Protein AF-A0AAW0REZ9-F1 (afdb_monomer_lite)

Sequence (211 aa):
EPSPDELVKTGSGDLLIGERFRQRLYLKGLLLSEDTPQRRASVTNKPLRYGYNFAAGTTNRERQSVAGAYEESATIIDIWSKALVLRPELASELSLMLNSKQHYADVDGATTCIERKTAQVLRSYLWGHSERRMWYYSPEEKRDCPRLNDILYGLGYEGFELSQLYWTILRQHDLLRTADEEQRARFKLADPFAIPDDGFATRVNTLLQAA

Secondary structure (DSSP, 8-state):
---GGGEEEETTEEEE-SGGGTTEEEETTEEEEE-BTTB-SSTTSSPPSSEEEESS--B-TT--B---HHHHHHHHHHHHHHHHHH-GGGHHHHHHHHT-SS--GGGTTHHHH--HHHHHHHHHHHHHS-SS-EEEE-HHHHHH-TTHHHHHHHTTPEEEEPPHHHHHHHHHTT----HHHHHHHHHHHSPPPPPPSSHHHHHHHHHHH--

Organism: NCBI:txid1069075

Radius of gyration: 23.57 Å; chains: 1; bounding box: 60×26×80 Å

Structure (mmCIF, N/CA/C/O backbone):
data_AF-A0AAW0REZ9-F1
#
_entry.id   AF-A0AAW0REZ9-F1
#
loop_
_atom_site.group_PDB
_atom_site.id
_atom_site.type_symbol
_atom_site.label_atom_id
_atom_site.label_alt_id
_atom_site.label_comp_id
_atom_site.label_asym_id
_atom_site.label_entity_id
_atom_site.label_seq_id
_atom_site.pdbx_PDB_ins_code
_atom_site.Cartn_x
_atom_site.Cartn_y
_atom_site.Cartn_z
_atom_site.occupancy
_atom_site.B_iso_or_equiv
_atom_site.auth_seq_id
_atom_site.auth_comp_id
_atom_site.auth_asym_id
_atom_site.auth_atom_id
_atom_site.pdbx_PDB_model_num
ATOM 1 N N . GLU A 1 1 ? -24.253 1.330 15.376 1.00 72.31 1 GLU A N 1
ATOM 2 C CA . GLU A 1 1 ? -23.584 0.405 14.438 1.00 72.31 1 GLU A CA 1
ATOM 3 C C . GLU A 1 1 ? -23.130 1.174 13.195 1.00 72.31 1 GLU A C 1
ATOM 5 O O . GLU A 1 1 ? -23.732 2.213 12.909 1.00 72.31 1 GLU A O 1
ATOM 10 N N . PRO A 1 2 ? -22.035 0.764 12.532 1.00 80.69 2 PRO A N 1
ATOM 11 C CA . PRO A 1 2 ? -21.596 1.350 11.261 1.00 80.69 2 PRO A CA 1
ATOM 12 C C . PRO A 1 2 ? -22.607 1.075 10.138 1.00 80.69 2 PRO A C 1
ATOM 14 O O . PRO A 1 2 ? -23.254 0.026 10.137 1.00 80.69 2 PRO A O 1
ATOM 17 N N . SER A 1 3 ? -22.750 2.005 9.191 1.00 88.56 3 SER A N 1
ATOM 18 C CA . SER A 1 3 ? -23.536 1.749 7.976 1.00 88.56 3 SER A CA 1
ATOM 19 C C . SER A 1 3 ? -22.772 0.814 7.019 1.00 88.56 3 SER A C 1
ATOM 21 O O . SER A 1 3 ? -21.554 0.669 7.156 1.00 88.56 3 SER A O 1
ATOM 23 N N . PRO A 1 4 ? -23.446 0.185 6.034 1.00 84.69 4 PRO A N 1
ATOM 24 C CA . PRO A 1 4 ? -22.782 -0.680 5.054 1.00 84.69 4 PRO A CA 1
ATOM 25 C C . PRO A 1 4 ? -21.651 0.004 4.271 1.00 84.69 4 PRO A C 1
ATOM 27 O O . PRO A 1 4 ? -20.668 -0.645 3.934 1.00 84.69 4 PRO A O 1
ATOM 30 N N . ASP A 1 5 ? -21.747 1.313 4.028 1.00 89.12 5 ASP A N 1
ATOM 31 C CA . ASP A 1 5 ? -20.724 2.057 3.279 1.00 89.12 5 ASP A CA 1
ATOM 32 C C . ASP A 1 5 ? -19.489 2.395 4.128 1.00 89.12 5 ASP A C 1
ATOM 34 O O . ASP A 1 5 ? -18.388 2.563 3.597 1.00 89.12 5 ASP A O 1
ATOM 38 N N . GLU A 1 6 ? -19.663 2.456 5.452 1.00 93.06 6 GLU A N 1
ATOM 39 C CA . GLU A 1 6 ? -18.615 2.746 6.435 1.00 93.06 6 GLU A CA 1
ATOM 40 C C . GLU A 1 6 ? -17.858 1.495 6.904 1.00 93.06 6 GLU A C 1
ATOM 42 O O . GLU A 1 6 ? -16.948 1.615 7.726 1.00 93.06 6 GLU A O 1
ATOM 47 N N . LEU A 1 7 ? -18.237 0.305 6.430 1.00 95.12 7 LEU A N 1
ATOM 48 C CA . LEU A 1 7 ? -17.763 -0.976 6.946 1.00 95.12 7 LEU A CA 1
ATOM 49 C C . LEU A 1 7 ? -17.475 -1.963 5.817 1.00 95.12 7 LEU A C 1
ATOM 51 O O . LEU A 1 7 ? -18.328 -2.232 4.978 1.00 95.12 7 LEU A O 1
ATOM 55 N N . VAL A 1 8 ? -16.319 -2.617 5.878 1.00 97.06 8 VAL A N 1
ATOM 56 C CA . VAL A 1 8 ? -16.037 -3.805 5.065 1.00 97.06 8 VAL A CA 1
ATOM 57 C C . VAL A 1 8 ? -15.761 -4.971 5.991 1.00 97.06 8 VAL A C 1
ATOM 59 O O . VAL A 1 8 ? -14.727 -5.008 6.657 1.00 97.06 8 VAL A O 1
ATOM 62 N N . LYS A 1 9 ? -16.695 -5.922 6.043 1.00 96.19 9 LYS A N 1
ATOM 63 C CA . LYS A 1 9 ? -16.532 -7.137 6.843 1.00 96.19 9 LYS A CA 1
ATOM 64 C C . LYS A 1 9 ? -15.618 -8.117 6.128 1.00 96.19 9 LYS A C 1
ATOM 66 O O . LYS A 1 9 ? -15.884 -8.476 4.982 1.00 96.19 9 LYS A O 1
ATOM 71 N N . THR A 1 10 ? -14.579 -8.588 6.806 1.00 96.38 10 THR A N 1
ATOM 72 C CA . THR A 1 10 ? -13.669 -9.609 6.275 1.00 96.38 10 THR A CA 1
ATOM 73 C C . THR A 1 10 ? -13.555 -10.785 7.241 1.00 96.38 10 THR A C 1
ATOM 75 O O . THR A 1 10 ? -13.919 -10.689 8.411 1.00 96.38 10 THR A O 1
ATOM 78 N N . GLY A 1 11 ? -13.015 -11.912 6.770 1.00 91.62 11 GLY A N 1
ATOM 79 C CA . GLY A 1 11 ? -12.784 -13.080 7.628 1.00 91.62 11 GLY A CA 1
ATOM 80 C C . GLY A 1 11 ? -11.778 -12.849 8.767 1.00 91.62 11 GLY A C 1
ATOM 81 O O . GLY A 1 11 ? -11.777 -13.617 9.723 1.00 91.62 11 GLY A O 1
ATOM 82 N N . SER A 1 12 ? -10.949 -11.802 8.688 1.00 92.81 12 SER A N 1
ATOM 83 C CA . SER A 1 12 ? -9.916 -11.487 9.697 1.00 92.81 12 SER A CA 1
ATOM 84 C C . SER A 1 12 ? -10.308 -10.362 10.648 1.00 92.81 12 SER A C 1
ATOM 86 O O . SER A 1 12 ? -9.604 -10.069 11.614 1.00 92.81 12 SER A O 1
ATOM 88 N N . GLY A 1 13 ? -11.453 -9.741 10.395 1.00 95.81 13 GLY A N 1
ATOM 89 C CA . GLY A 1 13 ? -11.902 -8.536 11.068 1.00 95.81 13 GLY A CA 1
ATOM 90 C C . GLY A 1 13 ? -12.502 -7.558 10.075 1.00 95.81 13 GLY A C 1
ATOM 91 O O . GLY A 1 13 ? -12.586 -7.830 8.878 1.00 95.81 13 GLY A O 1
ATOM 92 N N . ASP A 1 14 ? -12.908 -6.404 10.565 1.00 97.19 14 ASP A N 1
ATOM 93 C CA . ASP A 1 14 ? -13.581 -5.411 9.749 1.00 97.19 14 ASP A CA 1
ATOM 94 C C . ASP A 1 14 ? -12.712 -4.172 9.542 1.00 97.19 14 ASP A C 1
ATOM 96 O O . ASP A 1 14 ? -12.073 -3.685 10.480 1.00 97.19 14 ASP A O 1
ATOM 100 N N . LEU A 1 15 ? -12.741 -3.638 8.321 1.00 97.88 15 LEU A N 1
ATOM 101 C CA . LEU A 1 15 ? -12.216 -2.314 8.000 1.00 97.88 15 LEU A CA 1
ATOM 102 C C . LEU A 1 15 ? -13.319 -1.274 8.226 1.00 97.88 15 LEU A C 1
ATOM 104 O O . LEU A 1 15 ? -14.388 -1.357 7.616 1.00 97.88 15 LEU A O 1
ATOM 108 N N . LEU A 1 16 ? -13.054 -0.291 9.085 1.00 97.38 16 LEU A N 1
ATOM 109 C CA . LEU A 1 16 ? -13.974 0.797 9.414 1.00 97.38 16 LEU A CA 1
ATOM 110 C C . LEU A 1 16 ? -13.532 2.077 8.696 1.00 97.38 16 LEU A C 1
ATOM 112 O O . LEU A 1 16 ? -12.539 2.710 9.060 1.00 97.38 16 LEU A O 1
ATOM 116 N N . ILE A 1 17 ? -14.289 2.451 7.668 1.00 95.56 17 ILE A N 1
ATOM 117 C CA . ILE A 1 17 ? -13.989 3.564 6.757 1.00 95.56 17 ILE A CA 1
ATOM 118 C C . ILE A 1 17 ? -14.554 4.888 7.284 1.00 95.56 17 ILE A C 1
ATOM 120 O O . ILE A 1 17 ? -13.973 5.948 7.047 1.00 95.56 17 ILE A O 1
ATOM 124 N N . GLY A 1 18 ? -15.680 4.833 8.003 1.00 93.81 18 GLY A N 1
ATOM 125 C CA . GLY A 1 18 ? -16.367 6.026 8.500 1.00 93.81 18 GLY A CA 1
ATOM 126 C C . GLY A 1 18 ? -15.476 6.899 9.388 1.00 93.81 18 GLY A C 1
ATOM 127 O O . GLY A 1 18 ? -14.760 6.391 10.250 1.00 93.81 18 GLY A O 1
ATOM 128 N N . GLU A 1 19 ? -15.567 8.222 9.218 1.00 92.31 19 GLU A N 1
ATOM 129 C CA . GLU A 1 19 ? -14.718 9.216 9.903 1.00 92.31 19 GLU A CA 1
ATOM 130 C C . GLU A 1 19 ? -14.662 9.002 11.422 1.00 92.31 19 GLU A C 1
ATOM 132 O O . GLU A 1 19 ? -13.602 9.040 12.040 1.00 92.31 19 GLU A O 1
ATOM 137 N N . ARG A 1 20 ? -15.814 8.689 12.023 1.00 92.94 20 ARG A N 1
ATOM 138 C CA . ARG A 1 20 ? -15.971 8.447 13.466 1.00 92.94 20 ARG A CA 1
ATOM 139 C C . ARG A 1 20 ? -15.204 7.232 14.002 1.00 92.94 20 ARG A C 1
ATOM 141 O O . ARG A 1 20 ? -15.119 7.068 15.219 1.00 92.94 20 ARG A O 1
ATOM 148 N N . PHE A 1 21 ? -14.712 6.358 13.130 1.00 94.50 21 PHE A N 1
ATOM 149 C CA . PHE A 1 21 ? -13.967 5.154 13.498 1.00 94.50 21 PHE A CA 1
ATOM 150 C C . PHE A 1 21 ? -12.466 5.281 13.256 1.00 94.50 21 PHE A C 1
ATOM 152 O O . PHE A 1 21 ? -11.725 4.390 13.661 1.00 94.50 21 PHE A O 1
ATOM 159 N N . ARG A 1 22 ? -12.004 6.356 12.609 1.00 94.38 22 ARG A N 1
ATOM 160 C CA . ARG A 1 22 ? -10.575 6.557 12.357 1.00 94.38 22 ARG A CA 1
ATOM 161 C C . ARG A 1 22 ? -9.789 6.534 13.657 1.00 94.38 22 ARG A C 1
ATOM 163 O O . ARG A 1 22 ? -10.277 7.003 14.681 1.00 94.38 22 ARG A O 1
ATOM 170 N N . GLN A 1 23 ? -8.562 6.018 13.591 1.00 95.00 23 GLN A N 1
ATOM 171 C CA . GLN A 1 23 ? -7.648 5.981 14.735 1.00 95.00 23 GLN A CA 1
ATOM 172 C C . GLN A 1 23 ? -8.155 5.153 15.918 1.00 95.00 23 GLN A C 1
ATOM 174 O O . GLN A 1 23 ? -7.805 5.425 17.065 1.00 95.00 23 GLN A O 1
ATOM 179 N N . ARG A 1 24 ? -8.983 4.138 15.652 1.00 95.00 24 ARG A N 1
ATOM 180 C CA . ARG A 1 24 ? -9.552 3.266 16.683 1.00 95.00 24 ARG A CA 1
ATOM 181 C C . ARG A 1 24 ? -9.345 1.802 16.344 1.00 95.00 24 ARG A C 1
ATOM 183 O O . ARG A 1 24 ? -9.605 1.368 15.222 1.00 95.00 24 ARG A O 1
ATOM 190 N N . LEU A 1 25 ? -8.928 1.038 17.345 1.00 94.19 25 LEU A N 1
ATOM 191 C CA . LEU A 1 25 ? -8.837 -0.412 17.283 1.00 94.19 25 LEU A CA 1
ATOM 192 C C . LEU A 1 25 ? -9.898 -1.024 18.186 1.00 94.19 25 LEU A C 1
ATOM 194 O O . LEU A 1 25 ? -10.045 -0.662 19.354 1.00 94.19 25 LEU A O 1
ATOM 198 N N . TYR A 1 26 ? -10.614 -1.988 17.635 1.00 93.94 26 TYR A N 1
ATOM 199 C CA . TYR A 1 26 ? -11.630 -2.773 18.304 1.00 93.94 26 TYR A CA 1
ATOM 200 C C . TYR A 1 26 ? -11.266 -4.255 18.218 1.00 93.94 26 TYR A C 1
ATOM 202 O O . TYR A 1 26 ? -10.571 -4.691 17.302 1.00 93.94 26 TYR A O 1
ATOM 210 N N . LEU A 1 27 ? -11.782 -5.043 19.152 1.00 92.56 27 LEU A N 1
ATOM 211 C CA . LEU A 1 27 ? -11.752 -6.500 19.104 1.00 92.56 27 LEU A CA 1
ATOM 212 C C . LEU A 1 27 ? -13.153 -7.007 19.395 1.00 92.56 27 LEU A C 1
ATOM 214 O O . LEU A 1 27 ? -13.687 -6.785 20.485 1.00 92.56 27 LEU A O 1
ATOM 218 N N . LYS A 1 28 ? -13.753 -7.685 18.414 1.00 91.06 28 LYS A N 1
ATOM 219 C CA . LYS A 1 28 ? -15.125 -8.210 18.506 1.00 91.06 28 LYS A CA 1
ATOM 220 C C . LYS A 1 28 ? -16.136 -7.137 18.949 1.00 91.06 28 LYS A C 1
ATOM 222 O O . LYS A 1 28 ? -17.024 -7.400 19.756 1.00 91.06 28 LYS A O 1
ATOM 227 N N . GLY A 1 29 ? -15.976 -5.914 18.441 1.00 90.44 29 GLY A N 1
ATOM 228 C CA . GLY A 1 29 ? -16.839 -4.762 18.722 1.00 90.44 29 GLY A CA 1
ATOM 229 C C . GLY A 1 29 ? -16.513 -3.986 20.004 1.00 90.44 29 GLY A C 1
ATOM 230 O O . GLY A 1 29 ? -17.117 -2.944 20.246 1.00 90.44 29 GLY A O 1
ATOM 231 N N . LEU A 1 30 ? -15.554 -4.440 20.817 1.00 89.88 30 LEU A N 1
ATOM 232 C CA . LEU A 1 30 ? -15.100 -3.723 22.011 1.00 89.88 30 LEU A CA 1
ATOM 233 C C . LEU A 1 30 ? -13.926 -2.809 21.664 1.00 89.88 30 LEU A C 1
ATOM 235 O O . LEU A 1 30 ? -12.947 -3.280 21.096 1.00 89.88 30 LEU A O 1
ATOM 239 N N . LEU A 1 31 ? -14.005 -1.525 22.028 1.00 91.69 31 LEU A N 1
ATOM 240 C CA . LEU A 1 31 ? -12.902 -0.578 21.843 1.00 91.69 31 LEU A CA 1
ATOM 241 C C . LEU A 1 31 ? -11.703 -1.005 22.701 1.00 91.69 31 LEU A C 1
ATOM 243 O O . LEU A 1 31 ? -11.830 -1.121 23.921 1.00 91.69 31 LEU A O 1
ATOM 247 N N . LEU A 1 32 ? -10.562 -1.241 22.055 1.00 89.06 32 LEU A N 1
ATOM 248 C CA . LEU A 1 32 ? -9.298 -1.603 22.700 1.00 89.06 32 LEU A CA 1
ATOM 249 C C . LEU A 1 32 ? -8.401 -0.390 22.911 1.00 89.06 32 LEU A C 1
ATOM 251 O O . LEU A 1 32 ? -7.805 -0.219 23.974 1.00 89.06 32 LEU A O 1
ATOM 255 N N . SER A 1 33 ? -8.272 0.433 21.877 1.00 90.31 33 SER A N 1
ATOM 256 C CA . SER A 1 33 ? -7.427 1.616 21.907 1.00 90.31 33 SER A CA 1
ATOM 257 C C . SER A 1 33 ? -7.918 2.653 20.906 1.00 90.31 33 SER A C 1
ATOM 259 O O . SER A 1 33 ? -8.505 2.332 19.872 1.00 90.31 33 SER A O 1
ATOM 261 N N . GLU A 1 34 ? -7.672 3.914 21.232 1.00 92.94 34 GLU A N 1
ATOM 262 C CA . GLU A 1 34 ? -7.881 5.043 20.337 1.00 92.94 34 GLU A CA 1
ATOM 263 C C . GLU A 1 34 ? -6.717 6.024 20.453 1.00 92.94 34 GLU A C 1
ATOM 265 O O . GLU A 1 34 ? -6.023 6.055 21.478 1.00 92.94 34 GLU A O 1
ATOM 270 N N . ASP A 1 35 ? -6.483 6.804 19.398 1.00 91.25 35 ASP A N 1
ATOM 271 C CA . ASP A 1 35 ? -5.531 7.905 19.473 1.00 91.25 35 ASP A CA 1
ATOM 272 C C . ASP A 1 35 ? -6.046 8.952 20.466 1.00 91.25 35 ASP A C 1
ATOM 274 O O . ASP A 1 35 ? -7.170 9.446 20.390 1.00 91.25 35 ASP A O 1
ATOM 278 N N . THR A 1 36 ? -5.172 9.328 21.386 1.00 88.88 36 THR A N 1
ATOM 279 C CA . THR A 1 36 ? -5.338 10.431 22.330 1.00 88.88 36 THR A CA 1
ATOM 280 C C . THR A 1 36 ? -4.076 11.299 22.281 1.00 88.88 36 THR A C 1
ATOM 282 O O . THR A 1 36 ? -3.044 10.857 21.765 1.00 88.88 36 THR A O 1
ATOM 285 N N . PRO A 1 37 ? -4.084 12.525 22.834 1.00 87.56 37 PRO A N 1
ATOM 286 C CA . PRO A 1 37 ? -2.883 13.364 22.863 1.00 87.56 37 PRO A CA 1
ATOM 287 C C . PRO A 1 37 ? -1.663 12.699 23.527 1.00 87.56 37 PRO A C 1
ATOM 289 O O . PRO A 1 37 ? -0.531 13.078 23.244 1.00 87.56 37 PRO A O 1
ATOM 292 N N . GLN A 1 38 ? -1.882 11.715 24.403 1.00 85.50 38 GLN A N 1
ATOM 293 C CA . GLN A 1 38 ? -0.838 11.034 25.169 1.00 85.50 38 GLN A CA 1
ATOM 294 C C . GLN A 1 38 ? -0.449 9.666 24.595 1.00 85.50 38 GLN A C 1
ATOM 296 O O . GLN A 1 38 ? 0.598 9.133 24.961 1.00 85.50 38 GLN A O 1
ATOM 301 N N . ARG A 1 39 ? -1.280 9.066 23.735 1.00 86.81 39 ARG A N 1
ATOM 302 C CA . ARG A 1 39 ? -1.115 7.675 23.301 1.00 86.81 39 ARG A CA 1
ATOM 303 C C . ARG A 1 39 ? -1.681 7.453 21.905 1.00 86.81 39 ARG A C 1
ATOM 305 O O . ARG A 1 39 ? -2.786 7.891 21.615 1.00 86.81 39 ARG A O 1
ATOM 312 N N . ARG A 1 40 ? -0.960 6.695 21.078 1.00 90.06 40 ARG A N 1
ATOM 313 C CA . ARG A 1 40 ? -1.480 6.164 19.812 1.00 90.06 40 ARG A CA 1
ATOM 314 C C . ARG A 1 40 ? -2.249 4.862 20.024 1.00 90.06 40 ARG A C 1
ATOM 316 O O . ARG A 1 40 ? -1.923 4.078 20.917 1.00 90.06 40 ARG A O 1
ATOM 323 N N . ALA A 1 41 ? -3.253 4.638 19.185 1.00 89.81 41 ALA A N 1
ATOM 324 C CA . ALA A 1 41 ? -4.057 3.429 19.163 1.00 89.81 41 ALA A CA 1
ATOM 325 C C . ALA A 1 41 ? -3.204 2.206 18.818 1.00 89.81 41 ALA A C 1
ATOM 327 O O . ALA A 1 41 ? -3.269 1.201 19.527 1.00 89.81 41 ALA A O 1
ATOM 328 N N . SER A 1 42 ? -2.394 2.318 17.761 1.00 91.19 42 SER A N 1
ATOM 329 C CA . SER A 1 42 ? -1.488 1.264 17.306 1.00 91.19 42 SER A CA 1
ATOM 330 C C . SER A 1 42 ? -0.302 1.091 18.250 1.00 91.19 42 SER A C 1
ATOM 332 O O . SER A 1 42 ? 0.323 2.068 18.678 1.00 91.19 42 SER A O 1
ATOM 334 N N . VAL A 1 43 ? 0.079 -0.163 18.499 1.00 89.94 43 VAL A N 1
ATOM 335 C CA . VAL A 1 43 ? 1.274 -0.492 19.295 1.00 89.94 43 VAL A CA 1
ATOM 336 C C . VAL A 1 43 ? 2.585 -0.082 18.609 1.00 89.94 43 VAL A C 1
ATOM 338 O O . VAL A 1 43 ? 3.616 0.025 19.267 1.00 89.94 43 VAL A O 1
ATOM 341 N N . THR A 1 44 ? 2.556 0.207 17.303 1.00 89.19 44 THR A N 1
ATOM 342 C CA . THR A 1 44 ? 3.703 0.735 16.535 1.00 89.19 44 THR A CA 1
ATOM 343 C C . THR A 1 44 ? 4.001 2.207 16.847 1.00 89.19 44 THR A C 1
ATOM 345 O O . THR A 1 44 ? 4.990 2.762 16.366 1.00 89.19 44 THR A O 1
ATOM 348 N N . ASN A 1 45 ? 3.138 2.856 17.639 1.00 90.12 45 ASN A N 1
ATOM 349 C CA . ASN A 1 45 ? 3.168 4.283 17.954 1.00 90.12 45 ASN A CA 1
ATOM 350 C C . ASN A 1 45 ? 3.066 5.206 16.720 1.00 90.12 45 ASN A C 1
ATOM 352 O O . ASN A 1 45 ? 3.414 6.388 16.776 1.00 90.12 45 ASN A O 1
ATOM 356 N N . LYS A 1 46 ? 2.565 4.676 15.601 1.00 93.19 46 LYS A N 1
ATOM 357 C CA . LYS A 1 46 ? 2.218 5.428 14.392 1.00 93.19 46 LYS A CA 1
ATOM 358 C C . LYS A 1 46 ? 0.712 5.707 14.370 1.00 93.19 46 LYS A C 1
ATOM 360 O O . LYS A 1 46 ? -0.062 4.929 14.929 1.00 93.19 46 LYS A O 1
ATOM 365 N N . PRO A 1 47 ? 0.270 6.812 13.748 1.00 94.50 47 PRO A N 1
ATOM 366 C CA . PRO A 1 47 ? -1.152 7.082 13.600 1.00 94.50 47 PRO A CA 1
ATOM 367 C C . PRO A 1 47 ? -1.787 6.061 12.655 1.00 94.50 47 PRO A C 1
ATOM 369 O O . PRO A 1 47 ? -1.183 5.686 11.647 1.00 94.50 47 PRO A O 1
ATOM 372 N N . LEU A 1 48 ? -3.019 5.664 12.960 1.00 95.44 48 LEU A N 1
ATOM 373 C CA . LEU A 1 48 ? -3.866 4.950 12.009 1.00 95.44 48 LEU A CA 1
ATOM 374 C C . LEU A 1 48 ? -4.660 5.964 11.171 1.00 95.44 48 LEU A C 1
ATOM 376 O O . LEU A 1 48 ? -5.058 7.020 11.663 1.00 95.44 48 LEU A O 1
ATOM 380 N N . ARG A 1 49 ? -4.914 5.665 9.903 1.00 95.88 49 ARG A N 1
ATOM 381 C CA . ARG A 1 49 ? -5.816 6.446 9.050 1.00 95.88 49 ARG A CA 1
ATOM 382 C C . ARG A 1 49 ? -7.247 5.941 9.169 1.00 95.88 49 ARG A C 1
ATOM 384 O O . ARG A 1 49 ? -8.167 6.752 9.123 1.00 95.88 49 ARG A O 1
ATOM 391 N N . TYR A 1 50 ? -7.424 4.637 9.364 1.00 97.25 50 TYR A N 1
ATOM 392 C CA . TYR A 1 50 ? -8.728 3.982 9.469 1.00 97.25 50 TYR A CA 1
ATOM 393 C C . TYR A 1 50 ? -8.962 3.350 10.839 1.00 97.25 50 TYR A C 1
ATOM 395 O O . TYR A 1 50 ? -8.093 3.376 11.714 1.00 97.25 50 TYR A O 1
ATOM 403 N N . GLY A 1 51 ? -10.178 2.847 11.044 1.00 96.88 51 GLY A N 1
ATOM 404 C CA . GLY A 1 51 ? -10.506 2.011 12.191 1.00 96.88 51 GLY A CA 1
ATOM 405 C C . GLY A 1 51 ? -10.485 0.534 11.829 1.00 96.88 51 GLY A C 1
ATOM 406 O O . GLY A 1 51 ? -10.755 0.164 10.686 1.00 96.88 51 GLY A O 1
ATOM 407 N N . TYR A 1 52 ? -10.222 -0.316 12.818 1.00 96.94 52 TYR A N 1
ATOM 408 C CA . TYR A 1 52 ? -10.157 -1.763 12.616 1.00 96.94 52 TYR A CA 1
ATOM 409 C C . TYR A 1 52 ? -10.877 -2.493 13.734 1.00 96.94 52 TYR A C 1
ATOM 411 O O . TYR A 1 52 ? -10.696 -2.162 14.902 1.00 96.94 52 TYR A O 1
ATOM 419 N N . ASN A 1 53 ? -11.669 -3.504 13.391 1.00 95.62 53 ASN A N 1
ATOM 420 C CA . ASN A 1 53 ? -12.291 -4.401 14.358 1.00 95.62 53 ASN A CA 1
ATOM 421 C C . ASN A 1 53 ? -11.777 -5.823 14.160 1.00 95.62 53 ASN A C 1
ATOM 423 O O . ASN A 1 53 ? -12.236 -6.527 13.268 1.00 95.62 53 ASN A O 1
ATOM 427 N N . PHE A 1 54 ? -10.826 -6.259 14.977 1.00 95.12 54 PHE A N 1
ATOM 428 C CA . PHE A 1 54 ? -10.215 -7.574 14.827 1.00 95.12 54 PHE A CA 1
ATOM 429 C C . PHE A 1 54 ? -11.195 -8.695 15.189 1.00 95.12 54 PHE A C 1
ATOM 431 O O . PHE A 1 54 ? -11.949 -8.607 16.166 1.00 95.12 54 PHE A O 1
ATOM 438 N N . ALA A 1 55 ? -11.176 -9.773 14.401 1.00 92.38 55 ALA A N 1
ATOM 439 C CA . ALA A 1 55 ? -11.983 -10.966 14.668 1.00 92.38 55 ALA A CA 1
ATOM 440 C C . ALA A 1 55 ? -11.367 -11.848 15.771 1.00 92.38 55 ALA A C 1
ATOM 442 O O . ALA A 1 55 ? -12.084 -12.520 16.520 1.00 92.38 55 ALA A O 1
ATOM 443 N N . ALA A 1 56 ? -10.038 -11.826 15.890 1.00 86.06 56 ALA A N 1
ATOM 444 C CA . ALA A 1 56 ? -9.255 -12.592 16.851 1.00 86.06 56 ALA A CA 1
ATOM 445 C C . ALA A 1 56 ? -8.228 -11.695 17.556 1.00 86.06 56 ALA A C 1
ATOM 447 O O . ALA A 1 56 ? -7.898 -10.615 17.078 1.00 86.06 56 ALA A O 1
ATOM 448 N N . GLY A 1 57 ? -7.765 -12.137 18.723 1.00 81.31 57 GLY A N 1
ATOM 449 C CA . GLY A 1 57 ? -6.821 -11.399 19.555 1.00 81.31 57 GLY A CA 1
ATOM 450 C C . GLY A 1 57 ? -7.005 -11.726 21.031 1.00 81.31 57 GLY A C 1
ATOM 451 O O . GLY A 1 57 ? -8.052 -12.234 21.448 1.00 81.31 57 GLY A O 1
ATOM 452 N N . THR A 1 58 ? -5.976 -11.440 21.823 1.00 74.06 58 THR A N 1
ATOM 453 C CA . THR A 1 58 ? -6.017 -11.579 23.280 1.00 74.06 58 THR A CA 1
ATOM 454 C C . THR A 1 58 ? -5.904 -10.213 23.941 1.00 74.06 58 THR A C 1
ATOM 456 O O . THR A 1 58 ? -5.192 -9.324 23.473 1.00 74.06 58 THR A O 1
ATOM 459 N N . THR A 1 59 ? -6.635 -10.042 25.039 1.00 73.44 59 THR A N 1
ATOM 460 C CA . THR A 1 59 ? -6.599 -8.825 25.851 1.00 73.44 59 THR A CA 1
ATOM 461 C C . THR A 1 59 ? -6.215 -9.161 27.278 1.00 73.44 59 THR A C 1
ATOM 463 O O . THR A 1 59 ? -6.648 -10.185 27.812 1.00 73.44 59 THR A O 1
ATOM 466 N N . ASN A 1 60 ? -5.457 -8.280 27.925 1.00 69.44 60 ASN A N 1
ATOM 467 C CA . ASN A 1 60 ? -5.220 -8.383 29.363 1.00 69.44 60 ASN A CA 1
ATOM 468 C C . ASN A 1 60 ? -6.469 -7.946 30.164 1.00 69.44 60 ASN A C 1
ATOM 470 O O . ASN A 1 60 ? -7.493 -7.552 29.599 1.00 69.44 60 ASN A O 1
ATOM 474 N N . ARG A 1 61 ? -6.398 -8.009 31.504 1.00 64.56 61 ARG A N 1
ATOM 475 C CA . ARG A 1 61 ? -7.507 -7.597 32.393 1.00 64.56 61 ARG A CA 1
ATOM 476 C C . ARG A 1 61 ? -7.936 -6.138 32.191 1.00 64.56 61 ARG A C 1
ATOM 478 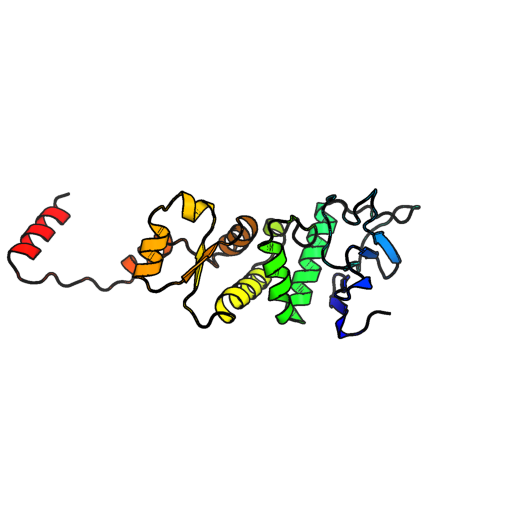O O . ARG A 1 61 ? -9.099 -5.819 32.413 1.00 64.56 61 ARG A O 1
ATOM 485 N N . GLU A 1 62 ? -7.023 -5.286 31.735 1.00 66.00 62 GLU A N 1
ATOM 486 C CA . GLU A 1 62 ? -7.261 -3.869 31.437 1.00 66.00 62 GLU A CA 1
ATOM 487 C C . GLU A 1 62 ? -7.782 -3.634 30.010 1.00 66.00 62 GLU A C 1
ATOM 489 O O . GLU A 1 62 ? -7.879 -2.491 29.572 1.00 66.00 62 GLU A O 1
ATOM 494 N N . ARG A 1 63 ? -8.134 -4.704 29.279 1.00 63.44 63 ARG A N 1
ATOM 495 C CA . ARG A 1 63 ? -8.617 -4.665 27.888 1.00 63.44 63 ARG A CA 1
ATOM 496 C C . ARG A 1 63 ? -7.627 -4.040 26.904 1.00 63.44 63 ARG A C 1
ATOM 498 O O . ARG A 1 63 ? -8.018 -3.579 25.839 1.00 63.44 63 ARG A O 1
ATOM 505 N N . GLN A 1 64 ? -6.342 -4.060 27.232 1.00 64.56 64 GLN A N 1
ATOM 506 C CA . GLN A 1 64 ? -5.294 -3.684 26.294 1.00 64.56 64 GLN A CA 1
ATOM 507 C C . GLN A 1 64 ? -4.975 -4.883 25.405 1.00 64.56 64 GLN A C 1
ATOM 509 O O . GLN A 1 64 ? -4.937 -6.021 25.887 1.00 64.56 64 GLN A O 1
ATOM 514 N N . SER A 1 65 ? -4.743 -4.621 24.117 1.00 68.69 65 SER A N 1
ATOM 515 C CA . SER A 1 65 ? -4.226 -5.627 23.191 1.00 68.69 65 SER A CA 1
ATOM 516 C C . SER A 1 65 ? -2.913 -6.200 23.728 1.00 68.69 65 SER A C 1
ATOM 518 O O . SER A 1 65 ? -2.024 -5.442 24.114 1.00 68.69 65 SER A O 1
ATOM 520 N N . VAL A 1 66 ? -2.800 -7.529 23.764 1.00 60.75 66 VAL A N 1
ATOM 521 C CA . VAL A 1 66 ? -1.540 -8.234 24.076 1.00 60.75 66 VAL A CA 1
ATOM 522 C C . VAL A 1 66 ? -0.777 -8.573 22.786 1.00 60.75 66 VAL A C 1
ATOM 524 O O . VAL A 1 66 ? 0.339 -9.083 22.842 1.00 60.75 66 VAL A O 1
ATOM 527 N N . ALA A 1 67 ? -1.360 -8.271 21.621 1.00 73.56 67 ALA A N 1
ATOM 528 C CA . ALA A 1 67 ? -0.731 -8.513 20.333 1.00 73.56 67 ALA A CA 1
ATOM 529 C C . ALA A 1 67 ? 0.536 -7.661 20.175 1.00 73.56 67 ALA A C 1
ATOM 531 O O . ALA A 1 67 ? 0.557 -6.467 20.488 1.00 73.56 67 ALA A O 1
ATOM 532 N N . GLY A 1 68 ? 1.601 -8.284 19.671 1.00 84.88 68 GLY A N 1
ATOM 533 C CA . GLY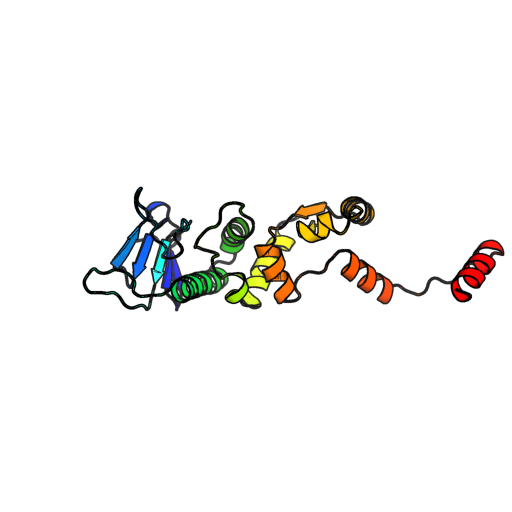 A 1 68 ? 2.825 -7.574 19.309 1.00 84.88 68 GLY A CA 1
ATOM 534 C C . GLY A 1 68 ? 2.645 -6.738 18.038 1.00 84.88 68 GLY A C 1
ATOM 535 O O . GLY A 1 68 ? 1.731 -6.972 17.250 1.00 84.88 68 GLY A O 1
ATOM 536 N N . ALA A 1 69 ? 3.572 -5.809 17.787 1.00 89.31 69 ALA A N 1
ATOM 537 C CA . ALA A 1 69 ? 3.540 -4.937 16.606 1.00 89.31 69 ALA A CA 1
ATOM 538 C C . ALA A 1 69 ? 3.432 -5.698 15.277 1.00 89.31 69 ALA A C 1
ATOM 540 O O . ALA A 1 69 ? 2.709 -5.273 14.379 1.00 89.31 69 ALA A O 1
ATOM 541 N N . TYR A 1 70 ? 4.104 -6.847 15.170 1.00 90.44 70 TYR A N 1
ATOM 542 C CA . TYR A 1 70 ? 4.017 -7.698 13.986 1.00 90.44 70 TYR A CA 1
ATOM 543 C C . TYR A 1 70 ? 2.620 -8.304 13.795 1.00 90.44 70 TYR A C 1
ATOM 545 O O . TYR A 1 70 ? 2.098 -8.281 12.688 1.00 90.44 70 TYR A O 1
ATOM 553 N N . GLU A 1 71 ? 2.003 -8.819 14.861 1.00 91.31 71 GLU A N 1
ATOM 554 C CA . GLU A 1 71 ? 0.676 -9.444 14.795 1.00 91.31 71 GLU A CA 1
ATOM 555 C C . GLU A 1 71 ? -0.410 -8.414 14.455 1.00 91.31 71 GLU A C 1
ATOM 557 O O . GLU A 1 71 ? -1.264 -8.680 13.608 1.00 91.31 71 GLU A O 1
ATOM 562 N N . GLU A 1 72 ? -0.338 -7.214 15.045 1.00 93.44 72 GLU A N 1
ATOM 563 C CA . GLU A 1 72 ? -1.229 -6.098 14.704 1.00 93.44 72 GLU A CA 1
ATOM 564 C C . GLU A 1 72 ? -1.087 -5.712 13.225 1.00 93.44 72 GLU A C 1
ATOM 566 O O . GLU A 1 72 ? -2.075 -5.690 12.492 1.00 93.44 72 GLU A O 1
ATOM 571 N N . SER A 1 73 ? 0.149 -5.488 12.770 1.00 94.38 73 SER A N 1
ATOM 572 C CA . SER A 1 73 ? 0.460 -5.120 11.384 1.00 94.38 73 SER A CA 1
ATOM 573 C C . SER A 1 73 ? -0.011 -6.181 10.386 1.00 94.38 73 SER A C 1
ATOM 575 O O . SER A 1 73 ? -0.690 -5.868 9.410 1.00 94.38 73 SER A O 1
ATOM 577 N N . ALA A 1 74 ? 0.290 -7.455 10.648 1.00 94.94 74 ALA A N 1
ATOM 578 C CA . ALA A 1 74 ? -0.121 -8.566 9.794 1.00 94.94 74 ALA A CA 1
ATOM 579 C C . ALA A 1 74 ? -1.649 -8.676 9.707 1.00 94.94 74 ALA A C 1
ATOM 581 O O . ALA A 1 74 ? -2.192 -8.848 8.616 1.00 94.94 74 ALA A O 1
ATOM 582 N N . THR A 1 75 ? -2.349 -8.507 10.833 1.00 95.75 75 THR A N 1
ATOM 583 C CA . THR A 1 75 ? -3.818 -8.528 10.875 1.00 95.75 75 THR A CA 1
ATOM 584 C C . THR A 1 75 ? -4.412 -7.368 10.078 1.00 95.75 75 THR A C 1
ATOM 586 O O . THR A 1 75 ? -5.339 -7.571 9.295 1.00 95.75 75 THR A O 1
ATOM 589 N N . ILE A 1 76 ? -3.863 -6.160 10.223 1.00 97.06 76 ILE A N 1
ATOM 590 C CA . ILE A 1 76 ? -4.300 -4.976 9.473 1.00 97.06 76 ILE A CA 1
ATOM 591 C C . ILE A 1 76 ? -4.103 -5.173 7.964 1.00 97.06 76 ILE A C 1
ATOM 593 O O . ILE A 1 76 ? -5.031 -4.929 7.190 1.00 97.06 76 ILE A O 1
ATOM 597 N N . ILE A 1 77 ? -2.935 -5.655 7.530 1.00 97.62 77 ILE A N 1
ATOM 598 C CA . ILE A 1 77 ? -2.653 -5.900 6.107 1.00 97.62 77 ILE A CA 1
ATOM 599 C C . ILE A 1 77 ? -3.546 -7.007 5.532 1.00 97.62 77 ILE A C 1
ATOM 601 O O . ILE A 1 77 ? -3.987 -6.909 4.383 1.00 97.62 77 ILE A O 1
ATOM 605 N N . ASP A 1 78 ? -3.852 -8.045 6.308 1.00 97.38 78 ASP A N 1
ATOM 606 C CA . ASP A 1 78 ? -4.766 -9.112 5.892 1.00 97.38 78 ASP 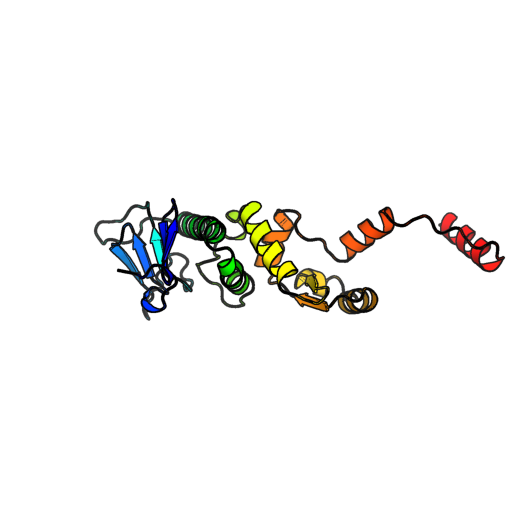A CA 1
ATOM 607 C C . ASP A 1 78 ? -6.218 -8.608 5.777 1.00 97.38 78 ASP A C 1
ATOM 609 O O . ASP A 1 78 ? -6.905 -8.912 4.797 1.00 97.38 78 ASP A O 1
ATOM 613 N N . ILE A 1 79 ? -6.667 -7.746 6.701 1.00 98.19 79 ILE A N 1
ATOM 614 C CA . ILE A 1 79 ? -7.951 -7.034 6.583 1.00 98.19 79 ILE A CA 1
ATOM 615 C C . ILE A 1 79 ? -7.979 -6.200 5.297 1.00 98.19 79 ILE A C 1
ATOM 617 O O . ILE A 1 79 ? -8.931 -6.320 4.529 1.00 98.19 79 ILE A O 1
ATOM 621 N N . TRP A 1 80 ? -6.938 -5.411 5.010 1.00 98.31 80 TRP A N 1
ATOM 622 C CA . TRP A 1 80 ? -6.843 -4.644 3.760 1.00 98.31 80 TRP A CA 1
ATOM 623 C C . TRP A 1 80 ? -6.884 -5.532 2.521 1.00 98.31 80 TRP A C 1
ATOM 625 O O . TRP A 1 80 ? -7.637 -5.260 1.588 1.00 98.31 80 TRP A O 1
ATOM 635 N N . SER A 1 81 ? -6.112 -6.617 2.517 1.00 97.44 81 SER A N 1
ATOM 636 C CA . SER A 1 81 ? -6.046 -7.555 1.395 1.00 97.44 81 SER A CA 1
ATOM 637 C C . SER A 1 81 ? -7.418 -8.153 1.086 1.00 97.44 81 SER A C 1
ATOM 639 O O . SER A 1 81 ? -7.834 -8.189 -0.071 1.00 97.44 81 SER A O 1
ATOM 641 N N . LYS A 1 82 ? -8.167 -8.557 2.117 1.00 97.56 82 LYS A N 1
ATOM 642 C CA . LYS A 1 82 ? -9.530 -9.085 1.964 1.00 97.56 82 LYS A CA 1
ATOM 643 C C . LYS A 1 82 ? -10.548 -7.999 1.625 1.00 97.56 82 LYS A C 1
ATOM 645 O O . LYS A 1 82 ? -11.435 -8.242 0.810 1.00 97.56 82 LYS A O 1
ATOM 650 N N . ALA A 1 83 ? -10.414 -6.804 2.196 1.00 97.81 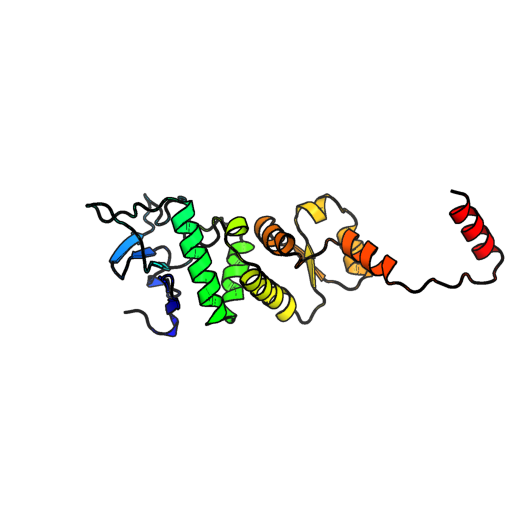83 ALA A N 1
ATOM 651 C CA . ALA A 1 83 ? -11.281 -5.673 1.884 1.00 97.81 83 ALA A CA 1
ATOM 652 C C . ALA A 1 83 ? -11.166 -5.271 0.409 1.00 97.81 83 ALA A C 1
ATOM 654 O O . ALA A 1 83 ? -12.184 -5.016 -0.223 1.00 97.81 83 ALA A O 1
ATOM 655 N N . LEU A 1 84 ? -9.962 -5.308 -0.168 1.00 97.19 84 LEU A N 1
ATOM 656 C CA . LEU A 1 84 ? -9.730 -5.006 -1.584 1.00 97.19 84 LEU A CA 1
ATOM 657 C C . LEU A 1 84 ? -10.334 -6.031 -2.546 1.00 97.19 84 LEU A C 1
ATOM 659 O O . LEU A 1 84 ? -10.670 -5.676 -3.671 1.00 97.19 84 LEU A O 1
ATOM 663 N N . VAL A 1 85 ? -10.503 -7.286 -2.122 1.00 95.44 85 VAL A N 1
ATOM 664 C CA . VAL A 1 85 ? -11.241 -8.286 -2.915 1.00 95.44 85 VAL A CA 1
ATOM 665 C C . VAL A 1 85 ? -12.727 -7.930 -2.984 1.00 95.44 85 VAL A C 1
ATOM 667 O O . VAL A 1 85 ? -13.357 -8.123 -4.019 1.00 95.44 85 VAL A O 1
ATOM 670 N N . LEU A 1 86 ? -13.285 -7.411 -1.888 1.00 95.38 86 LEU A N 1
ATOM 671 C CA . LEU A 1 86 ? -14.703 -7.060 -1.786 1.00 95.38 86 LEU A CA 1
ATOM 672 C C . LEU A 1 86 ? -15.014 -5.684 -2.385 1.00 95.38 86 LEU A C 1
ATOM 674 O O . LEU A 1 86 ? -16.087 -5.491 -2.948 1.00 95.38 86 LEU A O 1
ATOM 678 N N . ARG A 1 87 ? -14.085 -4.736 -2.242 1.00 95.56 87 ARG A N 1
ATOM 679 C CA . ARG A 1 87 ? -14.204 -3.334 -2.657 1.00 95.56 87 ARG A CA 1
ATOM 680 C C . ARG A 1 87 ? -12.901 -2.853 -3.310 1.00 95.56 87 ARG A C 1
ATOM 682 O O . ARG A 1 87 ? -12.101 -2.169 -2.660 1.00 95.56 87 ARG A O 1
ATOM 689 N N . PRO A 1 88 ? -12.647 -3.224 -4.580 1.00 94.38 88 PRO A N 1
ATOM 690 C CA . PRO A 1 88 ? -11.413 -2.873 -5.287 1.00 94.38 88 PRO A CA 1
ATOM 691 C C . PRO A 1 88 ? -11.156 -1.365 -5.397 1.00 94.38 88 PRO A C 1
ATOM 693 O O . PRO A 1 88 ? -10.006 -0.945 -5.516 1.00 94.38 88 PRO A O 1
ATOM 696 N N . GLU A 1 89 ? -12.196 -0.533 -5.319 1.00 93.75 89 GLU A N 1
ATOM 697 C CA . GLU A 1 89 ? -12.089 0.929 -5.344 1.00 93.75 89 GLU A CA 1
ATOM 698 C C . GLU A 1 89 ? -11.270 1.500 -4.169 1.00 93.75 89 GLU A C 1
ATOM 700 O O . GLU A 1 89 ? -10.659 2.566 -4.292 1.00 93.75 89 GLU A O 1
ATOM 705 N N . LEU A 1 90 ? -11.159 0.755 -3.060 1.00 96.38 90 LEU A N 1
ATOM 706 C CA . LEU A 1 90 ? -10.324 1.115 -1.907 1.00 96.38 90 LEU A CA 1
ATOM 707 C C . LEU A 1 90 ? -8.818 1.004 -2.187 1.00 96.38 90 LEU A C 1
ATOM 709 O O . LEU A 1 90 ? -8.007 1.428 -1.361 1.00 96.38 90 LEU A O 1
ATOM 713 N N . ALA A 1 91 ? -8.418 0.476 -3.350 1.00 96.88 91 ALA A N 1
ATOM 714 C CA . ALA A 1 91 ? -7.016 0.437 -3.766 1.00 96.88 91 ALA A CA 1
ATOM 715 C C . ALA A 1 91 ? -6.401 1.841 -3.814 1.00 96.88 91 ALA A C 1
ATOM 717 O O . ALA A 1 91 ? -5.218 1.998 -3.517 1.00 96.88 91 ALA A O 1
ATOM 718 N N . SER A 1 92 ? -7.214 2.854 -4.122 1.00 96.19 92 SER A N 1
ATOM 719 C CA . SER A 1 92 ? -6.819 4.263 -4.093 1.00 96.19 92 SER A CA 1
ATOM 720 C C . SER A 1 92 ? -6.329 4.715 -2.716 1.00 96.19 92 SER A C 1
ATOM 722 O O . SER A 1 92 ? -5.258 5.314 -2.607 1.00 96.19 92 SER A O 1
ATOM 724 N N . GLU A 1 93 ? -7.051 4.357 -1.656 1.00 97.12 93 GLU A N 1
ATOM 725 C CA . GLU A 1 93 ? -6.716 4.723 -0.279 1.00 97.12 93 GLU A CA 1
ATOM 726 C C . GLU A 1 93 ? -5.475 3.987 0.226 1.00 97.12 93 GLU A C 1
ATOM 728 O O . GLU A 1 93 ? -4.578 4.611 0.801 1.00 97.12 93 GLU A O 1
ATOM 733 N N . LEU A 1 94 ? -5.367 2.679 -0.042 1.00 97.69 94 LEU A N 1
ATOM 734 C CA . LEU A 1 94 ? -4.164 1.922 0.311 1.00 97.69 94 LEU A CA 1
ATOM 735 C C . LEU A 1 94 ? -2.942 2.444 -0.455 1.00 97.69 94 LEU A C 1
ATOM 737 O O . LEU A 1 94 ? -1.887 2.666 0.138 1.00 97.69 94 LEU A O 1
ATOM 741 N N . SER A 1 95 ? -3.094 2.707 -1.756 1.00 97.06 95 SER A N 1
ATOM 742 C CA . SER A 1 95 ? -2.052 3.301 -2.596 1.00 97.06 95 SER A CA 1
ATOM 743 C C . SER A 1 95 ? -1.607 4.665 -2.066 1.00 97.06 95 SER A C 1
ATOM 745 O O . SER A 1 95 ? -0.413 4.963 -2.068 1.00 97.06 95 SER A O 1
ATOM 747 N N . LEU A 1 96 ? -2.538 5.494 -1.589 1.00 96.62 96 LEU A N 1
ATOM 748 C CA . LEU A 1 96 ? -2.225 6.795 -1.004 1.00 96.62 96 LEU A CA 1
ATOM 749 C C . LEU A 1 96 ? -1.418 6.640 0.290 1.00 96.62 96 LEU A C 1
ATOM 751 O O . LEU A 1 96 ? -0.406 7.319 0.449 1.00 96.62 96 LEU A O 1
ATOM 755 N N . MET A 1 97 ? -1.809 5.730 1.187 1.00 97.56 97 MET A N 1
ATOM 756 C CA . MET A 1 97 ? -1.055 5.470 2.421 1.00 97.56 97 MET A CA 1
ATOM 757 C C . MET A 1 97 ? 0.346 4.923 2.140 1.00 97.56 97 MET A C 1
ATOM 759 O O . MET A 1 97 ? 1.309 5.397 2.739 1.00 97.56 97 MET A O 1
ATOM 763 N N . LEU A 1 98 ? 0.477 3.985 1.198 1.00 97.44 98 LEU A N 1
ATOM 764 C CA . LEU A 1 98 ? 1.767 3.427 0.785 1.00 97.44 98 LEU A CA 1
ATOM 765 C C . LEU A 1 98 ? 2.688 4.489 0.177 1.00 97.44 98 LEU A C 1
ATOM 767 O O . LEU A 1 98 ? 3.901 4.436 0.381 1.00 97.44 98 LEU A O 1
ATOM 771 N N . ASN A 1 99 ? 2.130 5.462 -0.547 1.00 96.69 99 ASN A N 1
ATOM 772 C CA . ASN A 1 99 ? 2.892 6.544 -1.171 1.00 96.69 99 ASN A CA 1
ATOM 773 C C . ASN A 1 99 ? 3.056 7.795 -0.288 1.00 96.69 99 ASN A C 1
ATOM 775 O O . ASN A 1 99 ? 3.654 8.782 -0.719 1.00 96.69 99 ASN A O 1
ATOM 779 N N . SER A 1 100 ? 2.506 7.786 0.927 1.00 95.31 100 SER A N 1
ATOM 780 C CA . SER A 1 100 ? 2.518 8.937 1.827 1.00 95.31 100 SER A CA 1
ATOM 781 C C . SER A 1 100 ? 3.898 9.160 2.449 1.00 95.31 100 SER A C 1
ATOM 783 O O . SER A 1 100 ? 4.621 8.219 2.769 1.00 95.31 100 SER A O 1
ATOM 785 N N . LYS A 1 101 ? 4.237 10.430 2.707 1.00 91.44 101 LYS A N 1
ATOM 786 C CA . LYS A 1 101 ? 5.379 10.791 3.569 1.00 91.44 101 LYS A CA 1
ATOM 787 C C . LYS A 1 101 ? 5.092 10.524 5.049 1.00 91.44 101 LYS A C 1
ATOM 789 O O . LYS A 1 101 ? 6.018 10.399 5.842 1.00 91.44 101 LYS A O 1
ATOM 794 N N . GLN A 1 102 ? 3.816 10.473 5.432 1.00 92.44 102 GLN A N 1
ATOM 795 C CA . GLN A 1 102 ? 3.404 10.107 6.780 1.00 92.44 102 GLN A CA 1
ATOM 796 C C . GLN A 1 102 ? 3.412 8.584 6.915 1.00 92.44 102 GLN A C 1
ATOM 798 O O . GLN A 1 102 ? 2.722 7.888 6.176 1.00 92.44 102 GLN A O 1
ATOM 803 N N . HIS A 1 103 ? 4.163 8.077 7.889 1.00 91.81 103 HIS A N 1
ATOM 804 C CA . HIS A 1 103 ? 4.202 6.652 8.195 1.00 91.81 103 HIS A CA 1
ATOM 805 C C . HIS A 1 103 ? 2.968 6.257 9.004 1.00 91.81 103 HIS A C 1
ATOM 807 O O . HIS A 1 103 ? 2.909 6.507 10.209 1.00 91.81 103 HIS A O 1
ATOM 813 N N . TYR A 1 104 ? 1.988 5.661 8.331 1.00 96.12 104 TYR A N 1
ATOM 814 C CA . TYR A 1 104 ? 0.787 5.129 8.963 1.00 96.12 104 TYR A CA 1
ATOM 815 C C . TYR A 1 104 ? 1.015 3.717 9.497 1.00 96.12 104 TYR A C 1
ATOM 817 O O . TYR A 1 104 ? 1.731 2.924 8.884 1.00 96.12 104 TYR A O 1
ATOM 825 N N . ALA A 1 105 ? 0.367 3.400 10.616 1.00 96.19 105 ALA A N 1
ATOM 826 C CA . ALA A 1 105 ? 0.312 2.036 11.136 1.00 96.19 105 ALA A CA 1
ATOM 827 C C . ALA A 1 105 ? -0.453 1.090 10.187 1.00 96.19 105 ALA A C 1
ATOM 829 O O . ALA A 1 105 ? -0.156 -0.097 10.135 1.00 96.19 105 ALA A O 1
ATOM 830 N N . ASP A 1 106 ? -1.375 1.625 9.376 1.00 97.12 106 ASP A N 1
ATOM 831 C CA . ASP A 1 106 ? -2.199 0.889 8.403 1.00 97.12 106 ASP A CA 1
ATOM 832 C C . ASP A 1 106 ? -1.374 0.108 7.372 1.00 97.12 106 ASP A C 1
ATOM 834 O O . ASP A 1 106 ? -1.841 -0.870 6.794 1.00 97.12 106 ASP A O 1
ATOM 838 N N . VAL A 1 107 ? -0.154 0.580 7.114 1.00 96.94 107 VAL A N 1
ATOM 839 C CA . VAL A 1 107 ? 0.783 0.006 6.144 1.00 96.94 107 VAL A CA 1
ATOM 840 C C . VAL A 1 107 ? 2.092 -0.431 6.801 1.00 96.94 107 VAL A C 1
ATOM 842 O O . VAL A 1 107 ? 3.080 -0.696 6.109 1.00 96.94 107 VAL A O 1
ATOM 845 N N . ASP A 1 108 ? 2.125 -0.507 8.134 1.00 93.94 108 ASP A N 1
ATOM 846 C CA . ASP A 1 108 ? 3.273 -1.067 8.836 1.00 93.94 108 ASP A CA 1
ATOM 847 C C . ASP A 1 108 ? 3.369 -2.566 8.522 1.00 93.94 108 ASP A C 1
ATOM 849 O O . ASP A 1 108 ? 2.366 -3.266 8.408 1.00 93.94 108 ASP A O 1
ATOM 853 N N . GLY A 1 109 ? 4.576 -3.057 8.245 1.00 93.12 109 GLY A N 1
ATOM 854 C CA . GLY A 1 109 ? 4.775 -4.443 7.803 1.00 93.12 109 GLY A CA 1
ATOM 855 C C . GLY A 1 109 ? 4.299 -4.770 6.377 1.00 93.12 109 GLY A C 1
ATOM 856 O O . GLY A 1 109 ? 4.372 -5.937 5.981 1.00 93.12 109 GLY A O 1
ATOM 857 N N . ALA A 1 110 ? 3.871 -3.784 5.576 1.00 96.19 110 ALA A N 1
ATOM 858 C CA . ALA A 1 110 ? 3.356 -4.007 4.220 1.00 96.19 110 ALA A CA 1
ATOM 859 C C . ALA A 1 110 ? 4.330 -4.771 3.299 1.00 96.19 110 ALA A C 1
ATOM 861 O O . ALA A 1 110 ? 3.905 -5.668 2.580 1.00 96.19 110 ALA A O 1
ATOM 862 N N . THR A 1 111 ? 5.638 -4.497 3.363 1.00 94.69 111 THR A N 1
ATOM 863 C CA . THR A 1 111 ? 6.677 -5.215 2.584 1.00 94.69 111 THR A CA 1
ATOM 864 C C . THR A 1 111 ? 6.787 -6.700 2.900 1.00 94.69 111 THR A C 1
ATOM 866 O O . THR A 1 111 ? 7.364 -7.450 2.122 1.00 94.69 111 THR A O 1
ATOM 869 N N . THR A 1 112 ? 6.295 -7.122 4.060 1.00 94.44 112 THR A N 1
ATOM 870 C CA . THR A 1 112 ? 6.380 -8.514 4.509 1.00 94.44 112 THR A CA 1
ATOM 871 C C . THR A 1 112 ? 5.041 -9.223 4.351 1.00 94.44 112 THR A C 1
ATOM 873 O O . THR A 1 112 ? 5.013 -10.411 4.052 1.00 94.44 112 THR A O 1
ATOM 876 N N . CYS A 1 113 ? 3.933 -8.505 4.557 1.00 95.44 113 CYS A N 1
ATOM 877 C CA . CYS A 1 113 ? 2.603 -9.104 4.661 1.00 95.44 113 CYS A CA 1
ATOM 878 C C . CYS A 1 113 ? 1.749 -8.938 3.394 1.00 95.44 113 CYS A C 1
ATOM 880 O O . CYS A 1 113 ? 0.775 -9.668 3.233 1.00 95.44 113 CYS A O 1
ATOM 882 N N . ILE A 1 114 ? 2.068 -7.997 2.491 1.00 96.75 114 ILE A N 1
ATOM 883 C CA . ILE A 1 114 ? 1.320 -7.856 1.234 1.00 96.75 114 ILE A CA 1
ATOM 884 C C . ILE A 1 114 ? 1.673 -9.010 0.297 1.00 96.75 114 ILE A C 1
ATOM 886 O O . ILE A 1 114 ? 2.788 -9.119 -0.216 1.00 96.75 114 ILE A O 1
ATOM 890 N N . GLU A 1 115 ? 0.676 -9.843 0.021 1.00 96.44 115 GLU A N 1
ATOM 891 C CA . GLU A 1 115 ? 0.777 -10.931 -0.942 1.00 96.44 115 GLU A CA 1
ATOM 892 C C . GLU A 1 115 ? 0.683 -10.447 -2.394 1.00 96.44 115 GLU A C 1
ATOM 894 O O . GLU A 1 115 ? 0.159 -9.370 -2.707 1.00 96.44 115 GLU A O 1
ATOM 899 N N . ARG A 1 116 ? 1.108 -11.317 -3.318 1.00 96.75 116 ARG A N 1
ATOM 900 C CA . ARG A 1 116 ? 1.121 -11.046 -4.761 1.00 96.75 116 ARG A CA 1
ATOM 901 C C . ARG A 1 116 ? -0.232 -10.579 -5.296 1.00 96.75 116 ARG A C 1
ATOM 903 O O . ARG A 1 116 ? -0.270 -9.675 -6.123 1.00 96.75 116 ARG A O 1
ATOM 910 N N . LYS A 1 117 ? -1.338 -11.177 -4.839 1.00 96.12 117 LYS A N 1
ATOM 911 C CA . LYS A 1 117 ? -2.693 -10.824 -5.301 1.00 96.12 117 LYS A CA 1
ATOM 912 C C . LYS A 1 117 ? -3.051 -9.380 -4.947 1.00 96.12 117 LYS A C 1
ATOM 914 O O . LYS A 1 117 ? -3.494 -8.630 -5.811 1.00 96.12 117 LYS A O 1
ATOM 919 N N . THR A 1 118 ? -2.791 -8.964 -3.711 1.00 97.12 118 THR A N 1
ATOM 920 C CA . THR A 1 118 ? -3.008 -7.582 -3.263 1.00 97.12 118 THR A CA 1
ATOM 921 C C . THR A 1 118 ? -2.095 -6.613 -4.016 1.00 97.12 118 THR A C 1
ATOM 923 O O . THR A 1 118 ? -2.547 -5.575 -4.499 1.00 97.12 118 THR A O 1
ATOM 926 N N . ALA A 1 119 ? -0.827 -6.981 -4.217 1.00 97.50 119 ALA A N 1
ATOM 927 C CA . ALA A 1 119 ? 0.107 -6.193 -5.019 1.00 97.50 119 ALA A CA 1
ATOM 928 C C . ALA A 1 119 ? -0.353 -6.045 -6.487 1.00 97.50 119 ALA A C 1
ATOM 930 O O . ALA A 1 119 ? -0.205 -4.976 -7.078 1.00 97.50 119 ALA A O 1
ATOM 931 N N . GLN A 1 120 ? -0.973 -7.074 -7.076 1.00 96.38 120 GLN A N 1
ATOM 932 C CA . GLN A 1 120 ? -1.569 -7.005 -8.417 1.00 96.38 120 GLN A CA 1
ATOM 933 C C . GLN A 1 120 ? -2.762 -6.047 -8.483 1.00 96.38 120 GLN A C 1
ATOM 935 O O . GLN A 1 120 ? -2.907 -5.349 -9.489 1.00 96.38 120 GLN A O 1
ATOM 940 N N . VAL A 1 121 ? -3.592 -5.977 -7.437 1.00 96.38 121 VAL A N 1
ATOM 941 C CA . VAL A 1 121 ? -4.684 -4.991 -7.349 1.00 96.38 121 VAL A CA 1
ATOM 942 C C . VAL A 1 121 ? -4.112 -3.575 -7.316 1.00 96.38 121 VAL A C 1
ATOM 944 O O . VAL A 1 121 ? -4.521 -2.738 -8.116 1.00 96.38 121 VAL A O 1
ATOM 947 N N . LEU A 1 122 ? -3.101 -3.324 -6.479 1.00 96.50 122 LEU A N 1
ATOM 948 C CA . LEU A 1 122 ? -2.408 -2.031 -6.408 1.00 96.50 122 LEU A CA 1
ATOM 949 C C . LEU A 1 122 ? -1.753 -1.645 -7.741 1.00 96.50 122 LEU A C 1
ATOM 951 O O . LEU A 1 122 ? -1.898 -0.519 -8.210 1.00 96.50 122 LEU A O 1
ATOM 955 N N . ARG A 1 123 ? -1.097 -2.597 -8.412 1.00 94.94 123 ARG A N 1
ATOM 956 C CA . ARG A 1 123 ? -0.560 -2.388 -9.762 1.00 94.94 123 ARG A CA 1
ATOM 957 C C . ARG A 1 123 ? -1.673 -2.039 -10.751 1.00 94.94 123 ARG A C 1
ATOM 959 O O . ARG A 1 123 ? -1.534 -1.110 -11.536 1.00 94.94 123 ARG A O 1
ATOM 966 N N . SER A 1 124 ? -2.773 -2.782 -10.737 1.00 94.00 124 SER A N 1
ATOM 967 C CA . SER A 1 124 ? -3.897 -2.529 -11.644 1.00 94.00 124 SER A CA 1
ATOM 968 C C . SER A 1 124 ? -4.519 -1.160 -11.383 1.00 94.00 124 SER A C 1
ATOM 970 O O . SER A 1 124 ? -4.878 -0.475 -12.331 1.00 94.00 124 SER A O 1
ATOM 972 N N . TYR A 1 125 ? -4.561 -0.718 -10.124 1.00 94.06 125 TYR A N 1
ATOM 973 C CA . TYR A 1 125 ? -4.941 0.642 -9.761 1.00 94.06 125 TYR A CA 1
ATOM 974 C C . TYR A 1 125 ? -3.994 1.679 -10.386 1.00 94.06 125 TYR A C 1
ATOM 976 O O . TYR A 1 125 ? -4.464 2.544 -11.120 1.00 94.06 125 TYR A O 1
ATOM 984 N N . LEU A 1 126 ? -2.676 1.562 -10.186 1.00 92.81 126 LEU A N 1
ATOM 985 C CA . LEU A 1 126 ? -1.699 2.516 -10.732 1.00 92.81 126 LEU A CA 1
ATOM 986 C C . LEU A 1 126 ? -1.808 2.648 -12.262 1.00 92.81 126 LEU A C 1
ATOM 988 O O . LEU A 1 126 ? -1.939 3.750 -12.785 1.00 92.81 126 LEU A O 1
ATOM 992 N N . TRP A 1 127 ? -1.830 1.528 -12.988 1.00 89.19 127 TRP A N 1
ATOM 993 C CA . TRP A 1 127 ? -1.896 1.548 -14.456 1.00 89.19 127 TRP A CA 1
ATOM 994 C C . TRP A 1 127 ? -3.302 1.746 -15.030 1.00 89.19 127 TRP A C 1
ATOM 996 O O . TRP A 1 127 ? -3.421 2.098 -16.199 1.00 89.19 127 TRP A O 1
ATOM 1006 N N . GLY A 1 128 ? -4.355 1.505 -14.251 1.00 85.44 128 GLY A N 1
ATOM 1007 C CA . GLY A 1 128 ? -5.741 1.573 -14.716 1.00 85.44 128 GLY A CA 1
ATOM 1008 C C . GLY A 1 128 ? -6.368 2.966 -14.653 1.00 85.44 128 GLY A C 1
ATOM 1009 O O . GLY A 1 128 ? -7.383 3.186 -15.302 1.00 85.44 128 GLY A O 1
ATOM 1010 N N . HIS A 1 129 ? -5.784 3.899 -13.893 1.00 71.81 129 HIS A N 1
ATOM 1011 C CA . HIS A 1 129 ? -6.358 5.237 -13.670 1.00 71.81 129 HIS A CA 1
ATOM 1012 C C . HIS A 1 129 ? -5.758 6.334 -14.553 1.00 71.81 129 HIS A C 1
ATOM 1014 O O . HIS A 1 129 ? -6.223 7.471 -14.499 1.00 71.81 129 HIS A O 1
ATOM 1020 N N . SER A 1 130 ? -4.729 6.032 -15.349 1.00 71.81 130 SER A N 1
ATOM 1021 C CA . SER A 1 130 ? -4.097 7.034 -16.205 1.00 71.81 130 SER A CA 1
ATOM 1022 C C . SER A 1 130 ? -4.476 6.841 -17.666 1.00 71.81 130 SER A C 1
ATOM 1024 O O . SER A 1 130 ? -4.239 5.786 -18.249 1.00 71.81 130 SER A O 1
ATOM 1026 N N . GLU A 1 131 ? -4.999 7.900 -18.281 1.00 74.06 131 GLU A N 1
ATOM 1027 C CA . GLU A 1 131 ? -5.137 8.001 -19.739 1.00 74.06 131 GLU A CA 1
ATOM 1028 C C . GLU A 1 131 ? -3.766 8.094 -20.434 1.00 74.06 131 GLU A C 1
ATOM 1030 O O . GLU A 1 131 ? -3.638 7.842 -21.633 1.00 74.06 131 GLU A O 1
ATOM 1035 N N . ARG A 1 132 ? -2.723 8.459 -19.678 1.00 79.44 132 ARG A N 1
ATOM 1036 C CA . ARG A 1 132 ? -1.356 8.642 -20.164 1.00 79.44 132 ARG A CA 1
ATOM 1037 C C . ARG A 1 132 ? -0.504 7.410 -19.885 1.00 79.44 132 ARG A C 1
ATOM 1039 O O . ARG A 1 132 ? -0.721 6.658 -18.936 1.00 79.44 132 ARG A O 1
ATOM 1046 N N . ARG A 1 133 ? 0.542 7.228 -20.693 1.00 86.12 133 ARG A N 1
ATOM 1047 C CA . ARG A 1 133 ? 1.542 6.178 -20.467 1.00 86.12 133 ARG A CA 1
ATOM 1048 C C . ARG A 1 133 ? 2.406 6.559 -19.267 1.00 86.12 133 ARG A C 1
ATOM 1050 O O . ARG A 1 133 ? 3.396 7.266 -19.413 1.00 86.12 133 ARG A O 1
ATOM 1057 N N . MET A 1 134 ? 2.022 6.096 -18.082 1.00 90.12 134 MET A N 1
ATOM 1058 C CA . MET A 1 134 ? 2.783 6.345 -16.859 1.00 90.12 134 MET A CA 1
ATOM 1059 C C . MET A 1 134 ? 3.985 5.413 -16.751 1.00 90.12 134 MET A C 1
ATOM 1061 O O . MET A 1 134 ? 3.894 4.212 -17.028 1.00 90.12 134 MET A O 1
ATOM 1065 N N . TRP A 1 135 ? 5.099 5.976 -16.304 1.00 91.19 135 TRP A N 1
ATOM 1066 C CA . TRP A 1 135 ? 6.257 5.247 -15.824 1.00 91.19 135 TRP A CA 1
ATOM 1067 C C . TRP A 1 135 ? 6.430 5.513 -14.338 1.00 91.19 135 TRP A C 1
ATOM 1069 O O . TRP A 1 135 ? 6.652 6.647 -13.923 1.00 91.19 135 TRP A O 1
ATOM 1079 N N . TYR A 1 136 ? 6.349 4.464 -13.535 1.00 93.50 136 TYR A N 1
ATOM 1080 C CA . TYR A 1 136 ? 6.600 4.566 -12.106 1.00 93.50 136 TYR A CA 1
ATOM 1081 C C . TYR A 1 136 ? 8.066 4.259 -11.839 1.00 93.50 136 TYR A C 1
ATOM 1083 O O . TYR A 1 136 ? 8.614 3.349 -12.457 1.00 93.50 136 TYR A O 1
ATOM 1091 N N . TYR A 1 137 ? 8.686 5.007 -10.934 1.00 94.12 137 TYR A N 1
ATOM 1092 C CA . TYR A 1 137 ? 10.090 4.833 -10.556 1.00 94.12 137 TYR A CA 1
ATOM 1093 C C . TYR A 1 137 ? 10.279 5.080 -9.054 1.00 94.12 137 TYR A C 1
ATOM 1095 O O . TYR A 1 137 ? 9.430 5.709 -8.413 1.00 94.12 137 TYR A O 1
ATOM 1103 N N . SER A 1 138 ? 11.386 4.600 -8.482 1.00 94.94 138 SER A N 1
ATOM 1104 C CA . SER A 1 138 ? 11.738 4.860 -7.077 1.00 94.94 138 SER A CA 1
ATOM 1105 C C . SER A 1 138 ? 12.664 6.072 -6.909 1.00 94.94 138 SER A C 1
ATOM 1107 O O . SER A 1 138 ? 13.351 6.467 -7.857 1.00 94.94 138 SER A O 1
ATOM 1109 N N . PRO A 1 139 ? 12.773 6.647 -5.696 1.00 93.31 139 PRO A N 1
ATOM 1110 C CA . PRO A 1 139 ? 13.727 7.722 -5.432 1.00 93.31 139 PRO A CA 1
ATOM 1111 C C . PRO A 1 139 ? 15.177 7.264 -5.649 1.00 93.31 139 PRO A C 1
ATOM 1113 O O . PRO A 1 139 ? 16.017 8.048 -6.085 1.00 93.31 139 PRO A O 1
ATOM 1116 N N . GLU A 1 140 ? 15.464 5.987 -5.377 1.00 92.31 140 GLU A N 1
ATOM 1117 C CA . GLU A 1 140 ? 16.768 5.367 -5.627 1.00 92.31 140 GLU A CA 1
ATOM 1118 C C . GLU A 1 140 ? 17.063 5.273 -7.124 1.00 92.31 140 GLU A C 1
ATOM 1120 O O . GLU A 1 140 ? 18.118 5.717 -7.557 1.00 92.31 140 GLU A O 1
ATOM 1125 N N . GLU A 1 141 ? 16.112 4.802 -7.935 1.00 90.69 141 GLU A N 1
ATOM 1126 C CA . GLU A 1 141 ? 16.282 4.723 -9.388 1.00 90.69 141 GLU A CA 1
ATOM 1127 C C . GLU A 1 141 ? 16.534 6.102 -10.002 1.00 90.69 141 GLU A C 1
ATOM 1129 O O . GLU A 1 141 ? 17.421 6.264 -10.837 1.00 90.69 141 GLU A O 1
ATOM 1134 N N . LYS A 1 142 ? 15.797 7.120 -9.553 1.00 91.38 142 LYS A N 1
ATOM 1135 C CA . LYS A 1 142 ? 15.996 8.499 -10.007 1.00 91.38 142 LYS A CA 1
ATOM 1136 C C . LYS A 1 142 ? 17.361 9.059 -9.615 1.00 91.38 142 LYS A C 1
ATOM 1138 O O . LYS A 1 142 ? 17.949 9.816 -10.383 1.00 91.38 142 LYS A O 1
ATOM 1143 N N . ARG A 1 143 ? 17.864 8.710 -8.429 1.00 91.25 143 ARG A N 1
ATOM 1144 C CA . ARG A 1 143 ? 19.210 9.095 -7.985 1.00 91.25 143 ARG A CA 1
ATOM 1145 C C . ARG A 1 143 ? 20.287 8.384 -8.805 1.00 91.25 143 ARG A C 1
ATOM 1147 O O . ARG A 1 143 ? 21.265 9.016 -9.194 1.00 91.25 143 ARG A O 1
ATOM 1154 N N . ASP A 1 144 ? 20.098 7.097 -9.066 1.00 89.56 144 ASP A N 1
ATOM 1155 C CA . ASP A 1 144 ? 21.107 6.231 -9.676 1.00 89.56 144 ASP A CA 1
ATOM 1156 C C . ASP A 1 144 ? 21.094 6.326 -11.220 1.00 89.56 144 ASP A C 1
ATOM 1158 O O . ASP A 1 144 ? 22.089 6.013 -11.875 1.00 89.56 144 ASP A O 1
ATOM 1162 N N . CYS A 1 145 ? 20.007 6.835 -11.815 1.00 86.62 145 CYS A N 1
ATOM 1163 C CA . CYS A 1 145 ? 19.869 7.111 -13.244 1.00 86.62 145 CYS A CA 1
ATOM 1164 C C . CYS A 1 145 ? 19.564 8.603 -13.511 1.00 86.62 145 CYS A C 1
ATOM 1166 O O . CYS A 1 145 ? 18.407 8.981 -13.709 1.00 86.62 145 CYS A O 1
ATOM 1168 N N . PRO A 1 146 ? 20.589 9.476 -13.618 1.00 85.69 146 PRO A N 1
ATOM 1169 C CA . PRO A 1 146 ? 20.389 10.907 -13.882 1.00 85.69 146 PRO A CA 1
ATOM 1170 C C . PRO A 1 146 ? 19.649 11.214 -15.193 1.00 85.69 146 PRO A C 1
ATOM 1172 O O . PRO A 1 146 ? 19.012 12.255 -15.320 1.00 85.69 146 PRO A O 1
ATOM 1175 N N . ARG A 1 147 ? 19.721 10.298 -16.168 1.00 86.94 147 ARG A N 1
ATOM 1176 C CA . ARG A 1 147 ? 19.076 10.410 -17.487 1.00 86.94 147 ARG A CA 1
ATOM 1177 C C . ARG A 1 147 ? 17.644 9.874 -17.513 1.00 86.94 147 ARG A C 1
ATOM 1179 O O . ARG A 1 147 ? 17.045 9.845 -18.584 1.00 86.94 147 ARG A O 1
ATOM 1186 N N . LEU A 1 148 ? 17.097 9.433 -16.377 1.00 88.88 148 LEU A N 1
ATOM 1187 C CA . LEU A 1 148 ? 15.773 8.813 -16.311 1.00 88.88 148 LEU A CA 1
ATOM 1188 C C . LEU A 1 148 ? 14.716 9.685 -16.996 1.00 88.88 148 LEU A C 1
ATOM 1190 O O . LEU A 1 148 ? 14.027 9.209 -17.888 1.00 88.88 148 LEU A O 1
ATOM 1194 N N . ASN A 1 149 ? 14.649 10.975 -16.665 1.00 87.38 149 ASN A N 1
ATOM 1195 C CA . ASN A 1 149 ? 13.662 11.881 -17.258 1.00 87.38 149 ASN A CA 1
ATOM 1196 C C . ASN A 1 149 ? 13.806 12.012 -18.783 1.00 87.38 149 ASN A C 1
ATOM 1198 O O . ASN A 1 149 ? 12.795 12.008 -19.480 1.00 87.38 149 ASN A O 1
ATOM 1202 N N . ASP A 1 150 ? 15.036 12.069 -19.305 1.00 86.81 150 ASP A N 1
ATOM 1203 C CA . ASP A 1 150 ? 15.287 12.136 -20.751 1.00 86.81 150 ASP A CA 1
ATOM 1204 C C . ASP A 1 150 ? 14.839 10.848 -21.453 1.00 86.81 150 ASP A C 1
ATOM 1206 O O . ASP A 1 150 ? 14.256 10.893 -22.537 1.00 86.81 150 ASP A O 1
ATOM 1210 N N . ILE A 1 151 ? 15.084 9.694 -20.820 1.00 84.50 151 ILE A N 1
ATOM 1211 C CA . ILE A 1 151 ? 14.642 8.384 -21.310 1.00 84.50 151 ILE A CA 1
ATOM 1212 C C . ILE A 1 151 ? 13.114 8.334 -21.340 1.00 84.50 151 ILE A C 1
ATOM 1214 O O . ILE A 1 151 ? 12.535 7.969 -22.361 1.00 84.50 151 ILE A O 1
ATOM 1218 N N . LEU A 1 152 ? 12.450 8.726 -20.251 1.00 88.31 152 LEU A N 1
ATOM 1219 C CA . LEU A 1 152 ? 10.989 8.725 -20.174 1.00 88.31 152 LEU A CA 1
ATOM 1220 C C . LEU A 1 152 ? 10.375 9.657 -21.217 1.00 88.31 152 LEU A C 1
ATOM 1222 O O . LEU A 1 152 ? 9.475 9.235 -21.945 1.00 88.31 152 LEU A O 1
ATOM 1226 N N . TYR A 1 153 ? 10.918 10.867 -21.358 1.00 85.12 153 TYR A N 1
ATOM 1227 C CA . TYR A 1 153 ? 10.499 11.821 -22.381 1.00 85.12 153 TYR A CA 1
ATOM 1228 C C . TYR A 1 153 ? 10.667 11.246 -23.794 1.00 85.12 153 TYR A C 1
ATOM 1230 O O . TYR A 1 153 ? 9.716 11.245 -24.575 1.00 85.12 153 TYR A O 1
ATOM 1238 N N . GLY A 1 154 ? 11.838 10.682 -24.109 1.00 83.38 154 GLY A N 1
ATOM 1239 C CA . GLY A 1 154 ? 12.109 10.062 -25.409 1.00 83.38 154 GLY A CA 1
ATOM 1240 C C . GLY A 1 154 ? 11.221 8.852 -25.717 1.00 83.38 154 GLY A C 1
ATOM 1241 O O . GLY A 1 154 ? 10.923 8.585 -26.879 1.00 83.38 154 GLY A O 1
ATOM 1242 N N . LEU A 1 155 ? 10.756 8.137 -24.689 1.00 82.69 155 LEU A N 1
ATOM 1243 C CA . LEU A 1 155 ? 9.833 7.007 -24.820 1.00 82.69 155 LEU A CA 1
ATOM 1244 C C . LEU A 1 155 ? 8.348 7.417 -24.789 1.00 82.69 155 LEU A C 1
ATOM 1246 O O . LEU A 1 155 ? 7.481 6.550 -24.939 1.00 82.69 155 LEU A O 1
ATOM 1250 N N . GLY A 1 156 ? 8.043 8.704 -24.590 1.00 85.50 156 GLY A N 1
ATOM 1251 C CA . GLY A 1 156 ? 6.677 9.220 -24.483 1.00 85.50 156 GLY A CA 1
ATOM 1252 C C . GLY A 1 156 ? 5.949 8.781 -23.209 1.00 85.50 156 GLY A C 1
ATOM 1253 O O . GLY A 1 156 ? 4.732 8.589 -23.241 1.00 85.50 156 GLY A O 1
ATOM 1254 N N . TYR A 1 157 ? 6.684 8.572 -22.114 1.00 88.06 157 TYR A N 1
ATOM 1255 C CA . TYR A 1 157 ? 6.130 8.256 -20.799 1.00 88.06 157 TYR A CA 1
ATOM 1256 C C . TYR A 1 157 ? 6.139 9.474 -19.874 1.00 88.06 157 TYR A C 1
ATOM 1258 O O . TYR A 1 157 ? 7.077 10.271 -19.876 1.00 88.06 157 TYR A O 1
ATOM 1266 N N . GLU A 1 158 ? 5.125 9.568 -19.019 1.00 90.00 158 GLU A N 1
ATOM 1267 C CA . GLU A 1 158 ? 5.099 10.506 -17.899 1.00 90.00 158 GLU A CA 1
ATOM 1268 C C . GLU A 1 158 ? 5.579 9.808 -16.625 1.00 90.00 158 GLU A C 1
ATOM 1270 O O . GLU A 1 158 ? 5.050 8.769 -16.229 1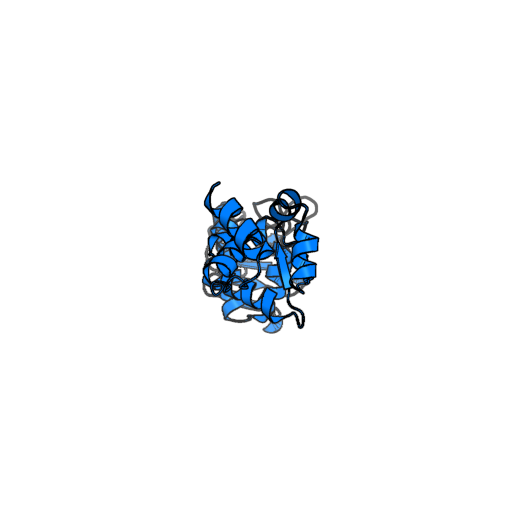.00 90.00 158 GLU A O 1
ATOM 1275 N N . GLY A 1 159 ? 6.614 10.363 -15.999 1.00 90.75 159 GLY A N 1
ATOM 1276 C CA . GLY A 1 159 ? 7.209 9.800 -14.795 1.00 90.75 159 GLY A CA 1
ATOM 1277 C C . GLY A 1 159 ? 6.400 10.109 -13.534 1.00 90.75 159 GLY A C 1
ATOM 1278 O O . GLY A 1 159 ? 6.000 11.250 -13.318 1.00 90.75 159 GLY A O 1
ATOM 1279 N N . PHE A 1 160 ? 6.231 9.118 -12.661 1.00 92.56 160 PHE A N 1
ATOM 1280 C CA . PHE A 1 160 ? 5.682 9.292 -11.319 1.00 92.56 160 PHE A CA 1
ATOM 1281 C C . PHE A 1 160 ? 6.558 8.594 -10.277 1.00 92.56 160 PHE A C 1
ATOM 1283 O O . PHE A 1 160 ? 6.820 7.394 -10.354 1.00 92.56 160 PHE A O 1
ATOM 1290 N N . GLU A 1 161 ? 6.989 9.353 -9.273 1.00 94.94 161 GLU A N 1
ATOM 1291 C CA . GLU A 1 161 ? 7.820 8.840 -8.186 1.00 94.94 161 GLU A CA 1
ATOM 1292 C C . GLU A 1 161 ? 6.957 8.121 -7.144 1.00 94.94 161 GLU A C 1
ATOM 1294 O O . GLU A 1 161 ? 6.094 8.730 -6.502 1.00 94.94 161 GLU A O 1
ATOM 1299 N N . LEU A 1 162 ? 7.195 6.822 -6.965 1.00 96.62 162 LEU A N 1
ATOM 1300 C CA . LEU A 1 162 ? 6.634 6.062 -5.853 1.00 96.62 162 LEU A CA 1
ATOM 1301 C C . LEU A 1 162 ? 7.521 6.192 -4.613 1.00 96.62 162 LEU A C 1
ATOM 1303 O O . LEU A 1 162 ? 8.728 6.392 -4.712 1.00 96.62 162 LEU A O 1
ATOM 1307 N N . SER A 1 163 ? 6.944 6.017 -3.427 1.00 96.44 163 SER A N 1
ATOM 1308 C CA . SER A 1 163 ? 7.719 5.840 -2.204 1.00 96.44 163 SER A CA 1
ATOM 1309 C C . SER A 1 163 ? 8.566 4.568 -2.301 1.00 96.44 163 SER A C 1
ATOM 1311 O O . SER A 1 163 ? 8.189 3.594 -2.962 1.00 96.44 163 SER A O 1
ATOM 1313 N N . GLN A 1 164 ? 9.692 4.537 -1.585 1.00 94.94 164 GLN A N 1
ATOM 1314 C CA . GLN A 1 164 ? 10.547 3.350 -1.557 1.00 94.94 164 GLN A CA 1
ATOM 1315 C C . GLN A 1 164 ? 9.797 2.113 -1.036 1.00 94.94 164 GLN A C 1
ATOM 1317 O O . GLN A 1 164 ? 9.992 1.010 -1.544 1.00 94.94 164 GLN A O 1
ATOM 1322 N N . LEU A 1 165 ? 8.903 2.301 -0.058 1.00 95.12 165 LEU A N 1
ATOM 1323 C CA . LEU A 1 165 ? 8.050 1.244 0.485 1.00 95.12 165 LEU A CA 1
ATOM 1324 C C . LEU A 1 165 ? 7.183 0.623 -0.615 1.00 95.12 165 LEU A C 1
ATOM 1326 O O . LEU A 1 165 ? 7.199 -0.591 -0.817 1.00 95.12 165 LEU A O 1
ATOM 1330 N N . TYR A 1 166 ? 6.449 1.465 -1.342 1.00 97.38 166 TYR A N 1
ATOM 1331 C CA . TYR A 1 166 ? 5.509 1.016 -2.359 1.00 97.38 166 TYR A CA 1
ATOM 1332 C C . TYR A 1 166 ? 6.228 0.373 -3.549 1.00 97.38 166 TYR A C 1
ATOM 1334 O O . TYR A 1 166 ? 5.843 -0.703 -4.012 1.00 97.38 166 TYR A O 1
ATOM 1342 N N . TRP A 1 167 ? 7.330 0.985 -3.986 1.00 96.69 167 TRP A N 1
ATOM 1343 C CA . TRP A 1 167 ? 8.208 0.416 -5.002 1.00 96.69 167 TRP A CA 1
ATOM 1344 C C . TRP A 1 167 ? 8.694 -0.985 -4.621 1.00 96.69 167 TRP A C 1
ATOM 1346 O O . TRP A 1 167 ? 8.583 -1.916 -5.419 1.00 96.69 167 TRP A O 1
ATOM 1356 N N . THR A 1 168 ? 9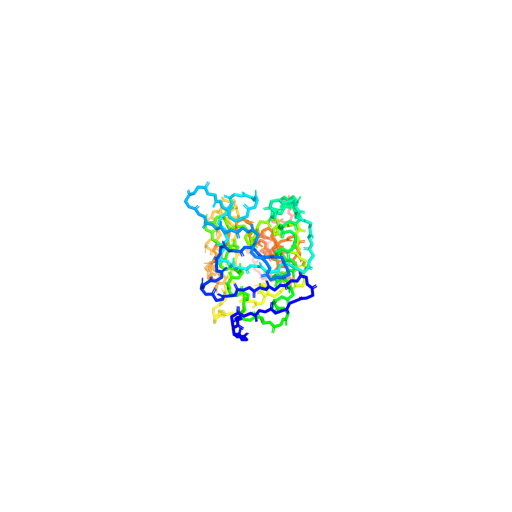.180 -1.150 -3.386 1.00 96.06 168 THR A N 1
ATOM 1357 C CA . THR A 1 168 ? 9.712 -2.425 -2.883 1.00 96.06 168 THR A CA 1
ATOM 1358 C C . THR A 1 168 ? 8.653 -3.523 -2.914 1.00 96.06 168 THR A C 1
ATOM 1360 O O . THR A 1 168 ? 8.933 -4.602 -3.426 1.00 96.06 168 THR A O 1
ATOM 1363 N N . ILE A 1 169 ? 7.429 -3.239 -2.456 1.00 96.94 169 ILE A N 1
ATOM 1364 C CA . ILE A 1 169 ? 6.312 -4.200 -2.477 1.00 96.94 169 ILE A CA 1
ATOM 1365 C C . ILE A 1 169 ? 6.050 -4.704 -3.897 1.00 96.94 169 ILE A C 1
ATOM 1367 O O . ILE A 1 169 ? 5.967 -5.907 -4.137 1.00 96.94 169 ILE A O 1
ATOM 1371 N N . LEU A 1 170 ? 5.930 -3.795 -4.865 1.00 97.19 170 LEU A N 1
ATOM 1372 C CA . LEU A 1 170 ? 5.637 -4.186 -6.241 1.00 97.19 170 LEU A CA 1
ATOM 1373 C C . LEU A 1 170 ? 6.826 -4.921 -6.889 1.00 97.19 170 LEU A C 1
ATOM 1375 O O . LEU A 1 170 ? 6.625 -5.878 -7.639 1.00 97.19 170 LEU A O 1
ATOM 1379 N N . ARG A 1 171 ? 8.063 -4.528 -6.569 1.00 94.88 171 ARG A N 1
ATOM 1380 C CA . ARG A 1 171 ? 9.286 -5.198 -7.039 1.00 94.88 171 ARG A CA 1
ATOM 1381 C C . ARG A 1 171 ? 9.452 -6.610 -6.493 1.00 94.88 171 ARG A C 1
ATOM 1383 O O . ARG A 1 171 ? 9.793 -7.493 -7.268 1.00 94.88 171 ARG A O 1
ATOM 1390 N N . GLN A 1 172 ? 9.172 -6.841 -5.211 1.00 95.25 172 GLN A N 1
ATOM 1391 C CA . GLN A 1 172 ? 9.234 -8.172 -4.586 1.00 95.25 172 GLN A CA 1
ATOM 1392 C C . GLN A 1 172 ? 8.322 -9.197 -5.270 1.00 95.25 172 GLN A C 1
ATOM 1394 O O . GLN A 1 172 ? 8.575 -10.395 -5.199 1.00 95.25 172 GLN A O 1
ATOM 1399 N N . HIS A 1 173 ? 7.273 -8.723 -5.943 1.00 95.94 173 HIS A N 1
ATOM 1400 C CA . HIS A 1 173 ? 6.334 -9.547 -6.698 1.00 95.94 173 HIS A CA 1
ATOM 1401 C C . HIS A 1 173 ? 6.563 -9.485 -8.219 1.00 95.94 173 HIS A C 1
ATOM 1403 O O . HIS A 1 173 ? 5.685 -9.888 -8.983 1.00 95.94 173 HIS A O 1
ATOM 1409 N N . ASP A 1 174 ? 7.709 -8.988 -8.690 1.00 93.38 174 ASP A N 1
ATOM 1410 C CA . ASP A 1 174 ? 8.054 -8.862 -10.118 1.00 93.38 174 ASP A CA 1
ATOM 1411 C C . ASP A 1 174 ? 7.011 -8.079 -10.939 1.00 93.38 174 ASP A C 1
ATOM 1413 O O . ASP A 1 174 ? 6.762 -8.358 -12.115 1.00 93.38 174 ASP A O 1
ATOM 1417 N N . LEU A 1 175 ? 6.341 -7.110 -10.310 1.00 94.44 175 LEU A N 1
ATOM 1418 C CA . LEU A 1 175 ? 5.266 -6.329 -10.933 1.00 94.44 175 LEU A CA 1
ATOM 1419 C C . LEU A 1 175 ? 5.765 -5.048 -11.613 1.00 94.44 175 LEU A C 1
ATOM 1421 O O . LEU A 1 175 ? 4.994 -4.420 -12.345 1.00 94.44 175 LEU A O 1
ATOM 1425 N N . LEU A 1 176 ? 7.033 -4.692 -11.385 1.00 91.81 176 LEU A N 1
ATOM 1426 C CA . LEU A 1 176 ? 7.726 -3.516 -11.913 1.00 91.81 176 LEU A CA 1
ATOM 1427 C C . LEU A 1 176 ? 9.100 -3.882 -12.458 1.00 91.81 176 LEU A C 1
ATOM 1429 O O . LEU A 1 176 ? 9.747 -4.809 -11.968 1.00 91.81 176 LEU A O 1
ATOM 1433 N N . ARG A 1 177 ? 9.569 -3.075 -13.406 1.00 87.12 177 ARG A N 1
ATOM 1434 C CA . ARG A 1 177 ? 10.945 -3.077 -13.902 1.00 87.12 177 ARG A CA 1
ATOM 1435 C C . ARG A 1 177 ? 11.543 -1.690 -13.760 1.00 87.12 177 ARG A C 1
ATOM 1437 O O . ARG A 1 177 ? 10.810 -0.707 -13.842 1.00 87.12 177 ARG A O 1
ATOM 1444 N N . THR A 1 178 ? 12.857 -1.629 -13.593 1.00 86.38 178 THR A N 1
ATOM 1445 C CA . THR A 1 178 ? 13.599 -0.375 -13.772 1.00 86.38 178 THR A CA 1
ATOM 1446 C C . THR A 1 178 ? 13.681 -0.011 -15.256 1.00 86.38 178 THR A C 1
ATOM 1448 O O . THR A 1 178 ? 13.465 -0.849 -16.139 1.00 86.38 178 THR A O 1
ATOM 1451 N N . ALA A 1 179 ? 14.014 1.242 -15.552 1.00 82.19 179 ALA A N 1
ATOM 1452 C CA . ALA A 1 179 ? 14.207 1.734 -16.910 1.00 82.19 179 ALA A CA 1
ATOM 1453 C C . ALA A 1 179 ? 15.320 0.962 -17.631 1.00 82.19 179 ALA A C 1
ATOM 1455 O O . ALA A 1 179 ? 15.162 0.592 -18.792 1.00 82.19 179 ALA A O 1
ATOM 1456 N N . ASP A 1 180 ? 16.413 0.650 -16.932 1.00 80.25 180 ASP A N 1
ATOM 1457 C CA . ASP A 1 180 ? 17.510 -0.160 -17.470 1.00 80.25 180 ASP A CA 1
ATOM 1458 C C . ASP A 1 180 ? 17.083 -1.618 -17.726 1.00 80.25 180 ASP A C 1
ATOM 1460 O O . ASP A 1 180 ? 17.367 -2.166 -18.792 1.00 80.25 180 ASP A O 1
ATOM 1464 N N . GLU A 1 181 ? 16.331 -2.242 -16.812 1.00 86.25 181 GLU A N 1
ATOM 1465 C CA . GLU A 1 181 ? 15.780 -3.589 -17.022 1.00 86.25 181 GLU A CA 1
ATOM 1466 C C . GLU A 1 181 ? 14.846 -3.638 -18.236 1.00 86.25 181 GLU A C 1
ATOM 1468 O O . GLU A 1 181 ? 14.922 -4.565 -19.046 1.00 86.25 181 GLU A O 1
ATOM 1473 N N . GLU A 1 182 ? 13.980 -2.638 -18.388 1.00 84.44 182 GLU A N 1
ATOM 1474 C CA . GLU A 1 182 ? 13.071 -2.540 -19.527 1.00 84.44 182 GLU A CA 1
ATOM 1475 C C . GLU A 1 182 ? 13.818 -2.241 -20.829 1.00 84.44 182 GLU A C 1
ATOM 1477 O O . GLU A 1 182 ? 13.508 -2.844 -21.855 1.00 84.44 182 GLU A O 1
ATOM 1482 N N . GLN A 1 183 ? 14.838 -1.380 -20.806 1.00 79.75 183 GLN A N 1
ATOM 1483 C CA . GLN A 1 183 ? 15.690 -1.132 -21.968 1.00 79.75 183 GLN A CA 1
ATOM 1484 C C . GLN A 1 183 ? 16.387 -2.422 -22.414 1.00 79.75 183 GLN A C 1
ATOM 1486 O O . GLN A 1 183 ? 16.341 -2.765 -23.596 1.00 79.75 183 GLN A O 1
ATOM 1491 N N . ARG A 1 184 ? 16.977 -3.181 -21.481 1.00 82.88 184 ARG A N 1
ATOM 1492 C CA . ARG A 1 184 ? 17.590 -4.488 -21.773 1.00 82.88 184 ARG A CA 1
ATOM 1493 C C . ARG A 1 184 ? 16.566 -5.489 -22.299 1.00 82.88 184 ARG A C 1
ATOM 1495 O O . ARG A 1 184 ? 16.875 -6.240 -23.221 1.00 82.88 184 ARG A O 1
ATOM 1502 N N . ALA A 1 185 ? 15.359 -5.517 -21.733 1.00 83.75 185 ALA A N 1
ATOM 1503 C CA . ALA A 1 185 ? 14.290 -6.403 -22.185 1.00 83.75 185 ALA A CA 1
ATOM 1504 C C . ALA A 1 185 ? 13.843 -6.070 -23.615 1.00 83.75 185 ALA A C 1
ATOM 1506 O O . ALA A 1 185 ? 13.742 -6.970 -24.444 1.00 83.75 185 ALA A O 1
ATOM 1507 N N . ARG A 1 186 ? 13.643 -4.785 -23.930 1.00 82.06 186 ARG A N 1
ATOM 1508 C CA . ARG A 1 186 ? 13.297 -4.326 -25.283 1.00 82.06 186 ARG A CA 1
ATOM 1509 C C . ARG A 1 186 ? 14.412 -4.588 -26.276 1.00 82.06 186 ARG A C 1
ATOM 1511 O O . ARG A 1 186 ? 14.126 -5.058 -27.365 1.00 82.06 186 ARG A O 1
ATOM 1518 N N . PHE A 1 187 ? 15.665 -4.347 -25.894 1.00 82.38 187 PHE A N 1
ATOM 1519 C CA . PHE A 1 187 ? 16.816 -4.632 -26.748 1.00 82.38 187 PHE A CA 1
ATOM 1520 C C . PHE A 1 187 ? 16.896 -6.119 -27.117 1.00 82.38 187 PHE A C 1
ATOM 1522 O O . PHE A 1 187 ? 17.110 -6.448 -28.275 1.00 82.38 187 PHE A O 1
ATOM 1529 N N . LYS A 1 188 ? 16.645 -7.025 -26.161 1.00 84.12 188 LYS A N 1
ATOM 1530 C CA . LYS A 1 188 ? 16.592 -8.476 -26.423 1.00 84.12 188 LYS A CA 1
ATOM 1531 C C . LYS A 1 188 ? 15.446 -8.899 -27.347 1.00 84.12 188 LYS A C 1
ATOM 1533 O O . LYS A 1 188 ? 15.537 -9.960 -27.952 1.00 84.12 188 LYS A O 1
ATOM 1538 N N . LEU A 1 189 ? 14.365 -8.123 -27.392 1.00 85.31 189 LEU A N 1
ATOM 1539 C CA . LEU A 1 189 ? 13.183 -8.392 -28.215 1.00 85.31 189 LEU A CA 1
ATOM 1540 C C . LEU A 1 189 ? 13.200 -7.639 -29.552 1.00 85.31 189 LEU A C 1
ATOM 1542 O O . LEU A 1 189 ? 12.322 -7.875 -30.374 1.00 85.31 189 LEU A O 1
ATOM 1546 N N . ALA A 1 190 ? 14.138 -6.711 -29.749 1.00 81.31 190 ALA A N 1
ATOM 1547 C CA . ALA A 1 190 ? 14.225 -5.919 -30.963 1.00 81.31 190 ALA A CA 1
ATOM 1548 C C . ALA A 1 190 ? 14.724 -6.781 -32.125 1.00 81.31 190 ALA A C 1
ATOM 1550 O O . ALA A 1 190 ? 15.671 -7.557 -31.972 1.00 81.31 190 ALA A O 1
ATOM 1551 N N . ASP A 1 191 ? 14.111 -6.605 -33.294 1.00 82.12 191 ASP A N 1
ATOM 1552 C CA . ASP A 1 191 ? 14.580 -7.260 -34.507 1.00 82.12 191 ASP A CA 1
ATOM 1553 C C . ASP A 1 191 ? 15.996 -6.769 -34.852 1.00 82.12 191 ASP A C 1
ATOM 1555 O O . ASP A 1 191 ? 16.268 -5.563 -34.766 1.00 82.12 191 ASP A O 1
ATOM 1559 N N . PRO A 1 192 ? 16.911 -7.670 -35.254 1.00 76.31 192 PRO A N 1
ATOM 1560 C CA . PRO A 1 192 ? 18.230 -7.276 -35.713 1.00 76.31 192 PRO A CA 1
ATOM 1561 C C . PRO A 1 192 ? 18.100 -6.286 -36.868 1.00 76.31 192 PRO A C 1
ATOM 1563 O O . PRO A 1 192 ? 17.514 -6.587 -37.909 1.00 76.31 192 PRO A O 1
ATOM 1566 N N . PHE A 1 193 ? 18.655 -5.094 -36.686 1.00 74.25 193 PHE A N 1
ATOM 1567 C CA . PHE A 1 193 ? 18.680 -4.101 -37.744 1.00 74.25 193 PHE A CA 1
ATOM 1568 C C . PHE A 1 193 ? 19.643 -4.558 -38.845 1.00 74.25 193 PHE A C 1
ATOM 1570 O O . PHE A 1 193 ? 20.824 -4.799 -38.585 1.00 74.25 193 PHE A O 1
ATOM 1577 N N . ALA A 1 194 ? 19.139 -4.680 -40.075 1.00 78.25 194 ALA A N 1
ATOM 1578 C CA . ALA A 1 194 ? 19.982 -4.930 -41.233 1.00 78.25 194 ALA A CA 1
ATOM 1579 C C . ALA A 1 194 ? 20.852 -3.695 -41.475 1.00 78.25 194 ALA A C 1
ATOM 1581 O O . ALA A 1 194 ? 20.343 -2.601 -41.717 1.00 78.25 194 ALA A O 1
ATOM 1582 N N . ILE A 1 195 ? 22.165 -3.876 -41.377 1.00 77.06 195 ILE A N 1
ATOM 1583 C CA . ILE A 1 195 ? 23.130 -2.800 -41.583 1.00 77.06 195 ILE A CA 1
ATOM 1584 C C . ILE A 1 195 ? 22.995 -2.337 -43.039 1.00 77.06 195 ILE A C 1
ATOM 1586 O O . ILE A 1 195 ? 23.112 -3.175 -43.936 1.00 77.06 195 ILE A O 1
ATOM 1590 N N . PRO A 1 196 ? 22.724 -1.044 -43.290 1.00 80.94 196 PRO A N 1
ATOM 1591 C CA . PRO A 1 196 ? 22.668 -0.513 -44.638 1.00 80.94 196 PRO A CA 1
ATOM 1592 C C . PRO A 1 196 ? 23.981 -0.797 -45.364 1.00 80.94 196 PRO A C 1
ATOM 1594 O O . PRO A 1 196 ? 25.057 -0.659 -44.777 1.00 80.94 196 PRO A O 1
ATOM 1597 N N . ASP A 1 197 ? 23.889 -1.179 -46.637 1.00 79.62 197 ASP A N 1
ATOM 1598 C CA . ASP A 1 197 ? 25.055 -1.403 -47.495 1.00 79.62 197 ASP A CA 1
ATOM 1599 C C . ASP A 1 197 ? 25.641 -0.059 -47.953 1.00 79.62 197 ASP A C 1
ATOM 1601 O O . ASP A 1 197 ? 25.598 0.327 -49.122 1.00 79.62 197 ASP A O 1
ATOM 1605 N N . ASP A 1 198 ? 26.121 0.714 -46.982 1.00 86.56 198 ASP A N 1
ATOM 1606 C CA . ASP A 1 198 ? 26.897 1.917 -47.208 1.00 86.56 198 ASP A CA 1
ATOM 1607 C C . ASP A 1 198 ? 28.274 1.803 -46.537 1.00 86.56 198 ASP A C 1
ATOM 1609 O O . ASP A 1 198 ? 28.493 1.121 -45.524 1.00 86.56 198 ASP A O 1
ATOM 1613 N N . GLY A 1 199 ? 29.255 2.465 -47.154 1.00 83.75 199 GLY A N 1
ATOM 1614 C CA . GLY A 1 199 ? 30.652 2.367 -46.745 1.00 83.75 199 GLY A CA 1
ATOM 1615 C C . GLY A 1 199 ? 30.950 2.972 -45.370 1.00 83.75 199 GLY A C 1
ATOM 1616 O O . GLY A 1 199 ? 32.041 2.731 -44.849 1.00 83.75 199 GLY A O 1
ATOM 1617 N N . PHE A 1 200 ? 30.037 3.754 -44.787 1.00 87.12 200 PHE A N 1
ATOM 1618 C CA . PHE A 1 200 ? 30.164 4.296 -43.436 1.00 87.12 200 PHE A CA 1
ATOM 1619 C C . PHE A 1 200 ? 29.630 3.294 -42.405 1.00 87.12 200 PHE A C 1
ATOM 1621 O O . PHE A 1 200 ? 30.370 2.914 -41.495 1.00 87.12 200 PHE A O 1
ATOM 1628 N N . ALA A 1 201 ? 28.408 2.794 -42.593 1.00 82.94 201 ALA A N 1
ATOM 1629 C CA . ALA A 1 201 ? 27.764 1.812 -41.724 1.00 82.94 201 ALA A CA 1
ATOM 1630 C C . ALA A 1 201 ? 28.596 0.527 -41.598 1.00 82.94 201 ALA A C 1
ATOM 1632 O O . ALA A 1 201 ? 28.807 0.026 -40.491 1.00 82.94 201 ALA A O 1
ATOM 1633 N N . THR A 1 202 ? 29.175 0.058 -42.708 1.00 81.81 202 THR A N 1
ATOM 1634 C CA . THR A 1 202 ? 30.065 -1.114 -42.718 1.00 81.81 202 THR A CA 1
ATOM 1635 C C . THR A 1 202 ? 31.298 -0.903 -41.836 1.00 81.81 202 THR A C 1
ATOM 1637 O O . THR A 1 202 ? 31.642 -1.768 -41.034 1.00 81.81 202 THR A O 1
ATOM 1640 N N . ARG A 1 203 ? 31.952 0.265 -41.924 1.00 82.12 203 ARG A N 1
ATOM 1641 C CA . ARG A 1 203 ? 33.153 0.569 -41.121 1.00 82.12 203 ARG A CA 1
ATOM 1642 C C . ARG A 1 203 ? 32.836 0.690 -39.636 1.00 82.12 203 ARG A C 1
ATOM 1644 O O . ARG A 1 203 ? 33.607 0.195 -38.817 1.00 82.12 203 ARG A O 1
ATOM 1651 N N . VAL A 1 204 ? 31.719 1.333 -39.295 1.00 84.62 204 VAL A N 1
ATOM 1652 C CA . VAL A 1 204 ? 31.257 1.445 -37.904 1.00 84.62 204 VAL A CA 1
ATOM 1653 C C . VAL A 1 204 ? 30.975 0.059 -37.327 1.00 84.62 204 VAL A C 1
ATOM 1655 O O . VAL A 1 204 ? 31.421 -0.236 -36.223 1.00 84.62 204 VAL A O 1
ATOM 1658 N N . ASN A 1 205 ? 30.320 -0.825 -38.082 1.00 81.94 205 ASN A N 1
ATOM 1659 C CA . ASN A 1 205 ? 30.064 -2.190 -37.631 1.00 81.94 205 ASN A CA 1
ATOM 1660 C C . ASN A 1 205 ? 31.349 -3.000 -37.415 1.00 81.94 205 ASN A C 1
ATOM 1662 O O . ASN A 1 205 ? 31.485 -3.657 -36.387 1.00 81.94 205 ASN A O 1
ATOM 1666 N N . THR A 1 206 ? 32.316 -2.921 -38.334 1.00 81.44 206 THR A N 1
ATOM 1667 C CA . THR A 1 206 ? 33.611 -3.601 -38.168 1.00 81.44 206 THR A CA 1
ATOM 1668 C C . THR A 1 206 ? 34.333 -3.142 -36.901 1.00 81.44 206 THR A C 1
ATOM 1670 O O . THR A 1 206 ? 34.899 -3.966 -36.189 1.00 81.44 206 THR A O 1
ATOM 1673 N N . LEU A 1 207 ? 34.289 -1.842 -36.587 1.00 84.12 207 LEU A N 1
ATOM 1674 C CA . LEU A 1 207 ? 34.872 -1.301 -35.355 1.00 84.12 207 LEU A CA 1
ATOM 1675 C C . LEU A 1 207 ? 34.157 -1.811 -34.100 1.00 84.12 207 LEU A C 1
ATOM 1677 O O . LEU A 1 207 ? 34.819 -2.136 -33.121 1.00 84.12 207 LEU A O 1
ATOM 1681 N N . LEU A 1 208 ? 32.827 -1.905 -34.132 1.00 79.31 208 LEU A N 1
ATOM 1682 C CA . LEU A 1 208 ? 32.033 -2.406 -33.009 1.00 79.31 208 LEU A CA 1
ATOM 1683 C C . LEU A 1 208 ? 32.217 -3.913 -32.764 1.00 79.31 208 LEU A C 1
ATOM 1685 O O . LEU A 1 208 ? 32.082 -4.343 -31.627 1.00 79.31 208 LEU A O 1
ATOM 1689 N N . GLN A 1 209 ? 32.525 -4.709 -33.795 1.00 78.12 209 GLN A N 1
ATOM 1690 C CA . GLN A 1 209 ? 32.792 -6.152 -33.658 1.00 78.12 209 GLN A CA 1
ATOM 1691 C C . GLN A 1 209 ? 34.231 -6.485 -33.229 1.00 78.12 209 GLN A C 1
ATOM 1693 O O . GLN A 1 209 ? 34.489 -7.604 -32.794 1.00 78.12 209 GLN A O 1
ATOM 1698 N N . ALA A 1 210 ? 35.170 -5.550 -33.393 1.00 70.62 210 ALA A N 1
ATOM 1699 C CA . ALA A 1 210 ? 36.582 -5.741 -33.056 1.00 70.62 210 ALA A CA 1
ATOM 1700 C C . ALA A 1 210 ? 36.944 -5.338 -31.609 1.00 70.62 210 ALA A C 1
ATOM 1702 O O . ALA A 1 210 ? 38.099 -5.513 -31.215 1.00 70.62 210 ALA A O 1
ATOM 1703 N N . ALA A 1 211 ? 35.992 -4.780 -30.853 1.00 48.50 211 ALA A N 1
ATOM 1704 C CA . ALA A 1 211 ? 36.126 -4.352 -29.457 1.00 48.50 211 ALA A CA 1
ATOM 1705 C C . ALA A 1 211 ? 35.502 -5.372 -28.495 1.00 48.50 211 ALA A C 1
ATOM 1707 O O . ALA A 1 211 ? 36.052 -5.520 -27.380 1.00 48.50 211 ALA A O 1
#

Foldseek 3Di:
DDDPVQWDQDPFWIWGNDPVQFQFEAEPNHTQAGDDPVAGRAPVRAGAGTHIYGPDFDADPVSHTPDDLVRLLLSLLVNVQRSCVVPLVCLVVVQCQQQDPGPHSSCVCVLPRPDLSNLVSNLCVVVVPDPAAEDEDEPVLCVVCVCQVVLCVVVRYDYDYGYPRNVSSCVVNVNDDRPVRVVVVVVVVDDDDDQPPDPVSVVVVVVVVVD

pLDDT: mean 89.4, std 8.4, range [48.5, 98.31]